Protein AF-A0A9J7EHV6-F1 (afdb_monomer_lite)

Secondary structure (DSSP, 8-state):
----------------EEEEEEEEEETTEEEEEEEEE-EEEEEPPHHHHHHTT--HHHHHHHHHHHHSS--S----SSPBTTB-HHHHHTPPPPEEEEE---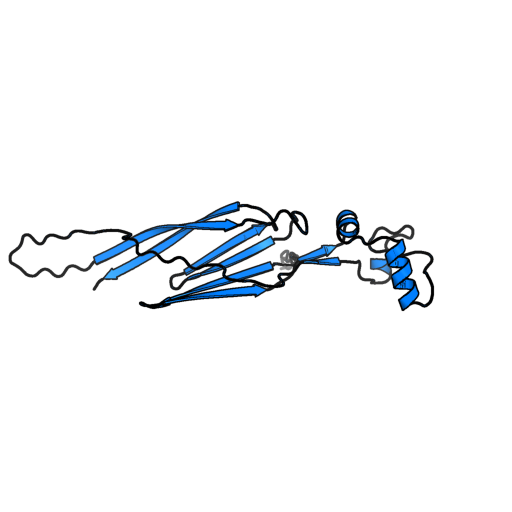---------------------SSS-----EEEEEEEEEEEEE---SSSSPP-S-EEEEEEEETTEEEEEEEETT--EEEEEEEEEEEEE-

Foldseek 3Di:
DDDDPDDPPPPPQQKEKEKEWEWDDDPVDIDIDIDIDMKHKAFDDVVNCVVVVPDLVVVQVVCCVVVVHRDPDDDQDDDDPVGHPCVVVVNDHDMDIGYDPDDDDDDDDDDDDDQDDDDDDDPDPDDDDDWDKDKDKDKDKDWDADDPDDDDFDQHKYWYWYHYPQDIDIDIDGPRDTDMDIDIDMDMDTDD

Sequence (192 aa):
MLVLILLILPIIVDGRIEVDITVKSNDTDVTVNASYTGSDHKLVTDDDLKLFNVTMAKLNRGMRVELGKVPDNIFIRNPTPYGDLFTKFKWEQMKRKLTIVRTKIIDIINQDIVLDTHEHINNTTNIVTAKRSMYKVMDNSISSTWSKTGLPGDNAHTTFILNFEDGKAEVVNQWRNESTKNFKVSLEISCY

pLDDT: mean 83.97, std 13.07, range [36.12, 94.5]

Organism: Spodoptera litura (NCBI:txid69820)

Structure (mmCIF, N/CA/C/O backbone):
data_AF-A0A9J7EHV6-F1
#
_entry.id   AF-A0A9J7EHV6-F1
#
loop_
_atom_site.group_PDB
_atom_site.id
_atom_site.type_symbol
_atom_site.label_atom_id
_atom_site.label_alt_id
_atom_site.label_comp_id
_atom_site.label_asym_id
_atom_site.label_entity_id
_atom_site.label_seq_id
_atom_site.pdbx_PDB_ins_code
_atom_site.Cartn_x
_atom_site.Cartn_y
_atom_site.Cartn_z
_atom_site.occupancy
_atom_site.B_iso_or_equiv
_atom_site.auth_seq_id
_atom_site.auth_comp_id
_atom_site.auth_asym_id
_atom_site.auth_atom_id
_atom_site.pdbx_PDB_model_num
ATOM 1 N N . MET A 1 1 ? 21.518 41.540 10.209 1.00 46.59 1 MET A N 1
ATOM 2 C CA . MET A 1 1 ? 20.264 41.163 9.528 1.00 46.59 1 MET A CA 1
ATOM 3 C C . MET A 1 1 ? 20.632 40.532 8.192 1.00 46.59 1 MET A C 1
ATOM 5 O O . MET A 1 1 ? 20.879 41.257 7.242 1.00 46.59 1 MET A O 1
ATOM 9 N N . LEU A 1 2 ? 20.778 39.207 8.137 1.00 36.12 2 LEU A N 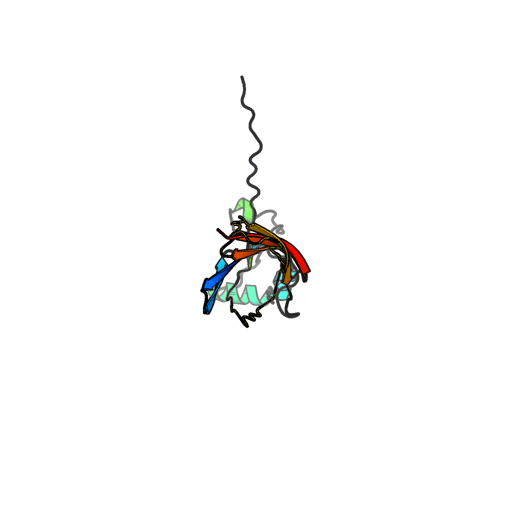1
ATOM 10 C CA . LEU A 1 2 ? 20.870 38.468 6.878 1.00 36.12 2 LEU A CA 1
ATOM 11 C C . LEU A 1 2 ? 20.269 37.082 7.106 1.00 36.12 2 LEU A C 1
ATOM 13 O O . LEU A 1 2 ? 20.465 36.474 8.154 1.00 36.12 2 LEU A O 1
ATOM 17 N N . VAL A 1 3 ? 19.438 36.691 6.156 1.00 43.44 3 VAL A N 1
ATOM 18 C CA . VAL A 1 3 ? 18.339 35.743 6.285 1.00 43.44 3 VAL A CA 1
ATOM 19 C C . VAL A 1 3 ? 18.835 34.319 6.528 1.00 43.44 3 VAL A C 1
ATOM 21 O O . VAL A 1 3 ? 19.651 33.786 5.781 1.00 43.44 3 VAL A O 1
ATOM 24 N N . LEU A 1 4 ? 18.271 33.712 7.570 1.00 42.38 4 LEU A N 1
ATOM 25 C CA . LEU A 1 4 ? 18.236 32.280 7.826 1.00 42.38 4 LEU A CA 1
ATOM 26 C C . LEU A 1 4 ? 17.499 31.609 6.651 1.00 42.38 4 LEU A C 1
ATOM 28 O O . LEU A 1 4 ? 16.271 31.534 6.648 1.00 42.38 4 LEU A O 1
ATOM 32 N N . ILE A 1 5 ? 18.229 31.176 5.619 1.00 51.91 5 ILE A N 1
ATOM 33 C CA . ILE A 1 5 ? 17.685 30.302 4.570 1.00 51.91 5 ILE A CA 1
ATOM 34 C C . ILE A 1 5 ? 17.528 28.924 5.209 1.00 51.91 5 ILE A C 1
ATOM 36 O O . ILE A 1 5 ? 18.441 28.100 5.239 1.00 51.91 5 ILE A O 1
ATOM 40 N N . LEU A 1 6 ? 16.363 28.747 5.825 1.00 43.00 6 LEU A N 1
ATOM 41 C CA . LEU A 1 6 ? 15.875 27.500 6.374 1.00 43.00 6 LEU A CA 1
ATOM 42 C C . LEU A 1 6 ? 15.849 26.458 5.249 1.00 43.00 6 LEU A C 1
ATOM 44 O O . LEU A 1 6 ? 15.245 26.683 4.199 1.00 43.00 6 LEU A O 1
ATOM 48 N N . LEU A 1 7 ? 16.516 25.329 5.494 1.00 44.34 7 LEU A N 1
ATOM 49 C CA . LEU A 1 7 ? 16.389 24.095 4.733 1.00 44.34 7 LEU A CA 1
ATOM 50 C C . LEU A 1 7 ? 14.906 23.769 4.508 1.00 44.34 7 LEU A C 1
ATOM 52 O O . LEU A 1 7 ? 14.239 23.232 5.386 1.00 44.34 7 LEU A O 1
ATOM 56 N N . ILE A 1 8 ? 14.415 24.034 3.305 1.00 44.12 8 ILE A N 1
ATOM 57 C CA . ILE A 1 8 ? 13.268 23.332 2.742 1.00 44.12 8 ILE A CA 1
ATOM 58 C C . ILE A 1 8 ? 13.804 22.669 1.481 1.00 44.12 8 ILE A C 1
ATOM 60 O O . ILE A 1 8 ? 13.575 23.121 0.364 1.00 44.12 8 ILE A O 1
ATOM 64 N N . LEU A 1 9 ? 14.600 21.613 1.665 1.00 41.34 9 LEU A N 1
ATOM 65 C CA . LEU A 1 9 ? 14.644 20.580 0.642 1.00 41.34 9 LEU A CA 1
ATOM 66 C C . LEU A 1 9 ? 13.240 19.971 0.671 1.00 41.34 9 LEU A C 1
ATOM 68 O O . LEU A 1 9 ? 12.895 19.372 1.694 1.00 41.34 9 LEU A O 1
ATOM 72 N N . PRO A 1 10 ? 12.397 20.139 -0.365 1.00 46.19 10 PRO A N 1
ATOM 73 C CA . PRO A 1 10 ? 11.242 19.275 -0.476 1.00 46.19 10 PRO A CA 1
ATOM 74 C C . PRO A 1 10 ? 11.816 17.864 -0.505 1.00 46.19 10 PRO A C 1
ATOM 76 O O . PRO A 1 10 ? 12.561 17.503 -1.417 1.00 46.19 10 PRO A O 1
ATOM 79 N N . ILE A 1 11 ? 11.540 17.081 0.535 1.00 42.97 11 ILE A N 1
ATOM 80 C CA . ILE A 1 11 ? 11.646 15.638 0.425 1.00 42.97 11 ILE A CA 1
ATOM 81 C C . ILE A 1 11 ? 10.635 15.319 -0.669 1.00 42.97 11 ILE A C 1
ATOM 83 O O . ILE A 1 11 ? 9.427 15.351 -0.439 1.00 42.97 11 ILE A O 1
ATOM 87 N N . ILE A 1 12 ? 11.132 15.153 -1.893 1.00 43.19 12 ILE A N 1
ATOM 88 C CA . ILE A 1 12 ? 10.362 14.655 -3.021 1.00 43.19 12 ILE A CA 1
ATOM 89 C C . ILE A 1 12 ? 10.064 13.209 -2.634 1.00 43.19 12 ILE A C 1
ATOM 91 O O . ILE A 1 12 ? 10.843 12.300 -2.907 1.00 43.19 12 ILE A O 1
ATOM 95 N N . VAL A 1 13 ? 8.992 13.019 -1.867 1.00 44.84 13 VAL A N 1
ATOM 96 C CA . VAL A 1 13 ? 8.419 11.705 -1.617 1.00 44.84 13 VAL A CA 1
ATOM 97 C C . VAL A 1 13 ? 7.820 11.302 -2.955 1.00 44.84 13 VAL A C 1
ATOM 99 O O . VAL A 1 13 ? 6.746 11.771 -3.330 1.00 44.84 13 VAL A O 1
ATOM 102 N N . ASP A 1 14 ? 8.581 10.522 -3.720 1.00 52.12 14 ASP A N 1
ATOM 103 C CA . ASP A 1 14 ? 8.179 10.007 -5.026 1.00 52.12 14 ASP A CA 1
ATOM 104 C C . ASP A 1 14 ? 7.126 8.909 -4.790 1.00 52.12 14 ASP A C 1
ATOM 106 O O . ASP A 1 14 ? 7.406 7.717 -4.777 1.00 52.12 14 ASP A O 1
ATOM 110 N N . GLY A 1 15 ? 5.898 9.350 -4.508 1.00 58.72 15 GLY A N 1
ATOM 111 C CA . GLY A 1 15 ? 4.705 8.518 -4.452 1.00 58.72 15 GLY A CA 1
ATOM 112 C C . GLY A 1 15 ? 4.316 7.961 -3.081 1.00 58.72 15 GLY A C 1
ATOM 113 O O . GLY A 1 15 ? 5.055 7.224 -2.434 1.00 58.72 15 GLY A O 1
ATOM 114 N N . ARG A 1 16 ? 3.086 8.269 -2.658 1.00 77.19 16 ARG A N 1
ATOM 115 C CA . ARG A 1 16 ? 2.423 7.672 -1.492 1.00 77.19 16 ARG A CA 1
ATOM 116 C C . ARG A 1 16 ? 1.160 6.981 -1.984 1.00 77.19 16 ARG A C 1
ATOM 118 O O . ARG A 1 16 ? 0.338 7.619 -2.636 1.00 77.19 16 ARG A O 1
ATOM 125 N N . ILE A 1 17 ? 1.034 5.683 -1.727 1.00 89.19 17 ILE A N 1
ATOM 126 C CA . ILE A 1 17 ? -0.200 4.941 -1.998 1.00 89.19 17 ILE A CA 1
ATOM 127 C C . ILE A 1 17 ? -1.061 5.032 -0.741 1.00 89.19 17 ILE A C 1
ATOM 129 O O . ILE A 1 17 ? -0.581 4.737 0.354 1.00 89.19 17 ILE A O 1
ATOM 133 N N . GLU A 1 18 ? -2.318 5.433 -0.881 1.00 91.62 18 GLU A N 1
ATOM 134 C CA . GLU A 1 18 ? -3.248 5.574 0.238 1.00 91.62 18 GLU A CA 1
ATOM 135 C C . GLU A 1 18 ? -4.487 4.715 0.009 1.00 91.62 18 GLU A C 1
ATOM 137 O O . GLU A 1 18 ? -5.017 4.642 -1.100 1.00 91.62 18 GLU A O 1
ATOM 142 N N . VAL A 1 19 ? -4.935 4.050 1.069 1.00 90.31 19 VAL A N 1
ATOM 143 C CA . VAL A 1 19 ? -6.179 3.287 1.121 1.00 90.31 19 VAL A CA 1
ATOM 144 C C . VAL A 1 19 ? -6.999 3.854 2.267 1.00 90.31 19 VAL A C 1
ATOM 146 O O . VAL A 1 19 ? -6.604 3.731 3.425 1.00 90.31 19 VAL A O 1
ATOM 149 N N . ASP A 1 20 ? -8.123 4.478 1.939 1.00 91.62 20 ASP A N 1
ATOM 150 C CA . ASP A 1 20 ? -9.067 5.030 2.904 1.00 91.62 20 ASP A CA 1
ATOM 151 C C . ASP A 1 20 ? -10.235 4.064 3.075 1.00 91.62 20 ASP A C 1
ATOM 153 O O . ASP A 1 20 ? -10.911 3.701 2.110 1.00 91.62 20 ASP A O 1
ATOM 157 N N . ILE A 1 21 ? -10.443 3.627 4.309 1.00 90.06 21 ILE A N 1
ATOM 158 C CA . ILE A 1 21 ? -11.539 2.770 4.723 1.00 90.06 21 ILE A CA 1
ATOM 159 C C . ILE A 1 21 ? -12.372 3.578 5.707 1.00 90.06 21 ILE A C 1
ATOM 161 O O . ILE A 1 21 ? -11.927 3.901 6.806 1.00 90.06 21 ILE A O 1
ATOM 165 N N . THR A 1 22 ? -13.596 3.888 5.310 1.00 89.50 22 THR A N 1
ATOM 166 C CA . THR A 1 22 ? -14.550 4.627 6.126 1.00 89.50 22 THR A CA 1
ATOM 167 C C . THR A 1 22 ? -15.658 3.687 6.574 1.00 89.50 22 THR A C 1
ATOM 169 O O . THR A 1 22 ? -16.367 3.121 5.740 1.00 89.50 22 THR A O 1
ATOM 172 N N . VAL A 1 23 ? -15.815 3.542 7.887 1.00 85.12 23 VAL A N 1
ATOM 173 C CA . VAL A 1 23 ? -16.874 2.758 8.525 1.00 85.12 23 VAL A CA 1
ATOM 174 C C . VAL A 1 23 ? -17.901 3.723 9.102 1.00 85.12 23 VAL A C 1
ATOM 176 O O . VAL A 1 23 ? -17.553 4.628 9.858 1.00 85.12 23 VAL A O 1
ATOM 179 N N . LYS A 1 24 ? -19.168 3.542 8.736 1.00 83.62 24 LYS A N 1
ATOM 180 C CA . LYS A 1 24 ? -20.305 4.271 9.297 1.00 83.62 24 LYS A CA 1
ATOM 181 C C . LYS A 1 24 ? -21.289 3.267 9.866 1.00 83.62 24 LYS A C 1
ATOM 183 O O . LYS A 1 24 ? -21.696 2.356 9.149 1.00 83.62 24 LYS A O 1
ATOM 188 N N . SER A 1 25 ? -21.662 3.448 11.124 1.00 77.38 25 SER A N 1
ATOM 189 C CA . SER A 1 25 ? -22.669 2.626 11.785 1.00 77.38 25 SER A CA 1
ATOM 190 C C . SER A 1 25 ? -23.940 3.441 12.005 1.00 77.38 25 SER A C 1
ATOM 192 O O . SER A 1 25 ? -23.897 4.643 12.228 1.00 77.38 25 SER A O 1
ATOM 194 N N . ASN A 1 26 ? -25.073 2.769 11.914 1.00 73.75 26 ASN A N 1
ATOM 195 C CA . ASN A 1 26 ? -26.392 3.172 12.389 1.00 73.75 26 ASN A CA 1
ATOM 196 C C . ASN A 1 26 ? -26.820 2.095 13.405 1.00 73.75 26 ASN A C 1
ATOM 198 O O . ASN A 1 26 ? -26.307 0.978 13.347 1.00 73.75 26 ASN A O 1
ATOM 202 N N . ASP A 1 27 ? -27.767 2.396 14.294 1.00 67.88 27 ASP A N 1
ATOM 203 C CA . ASP A 1 27 ? -28.444 1.444 15.195 1.00 67.88 27 ASP A CA 1
ATOM 204 C C . ASP A 1 27 ? -28.837 0.088 14.558 1.00 67.88 27 ASP A C 1
ATOM 206 O O . ASP A 1 27 ? -29.026 -0.896 15.268 1.00 67.88 27 ASP A O 1
ATOM 210 N N . THR A 1 28 ? -28.987 0.013 13.231 1.00 67.94 28 THR A N 1
ATOM 211 C CA . THR A 1 28 ? -29.447 -1.183 12.503 1.00 67.94 28 THR A CA 1
ATOM 212 C C . THR A 1 28 ? -28.544 -1.649 11.359 1.00 67.94 28 THR A C 1
ATOM 214 O O . THR A 1 28 ? -28.757 -2.752 10.857 1.00 67.94 28 THR A O 1
ATOM 217 N N . ASP A 1 29 ? -27.559 -0.855 10.924 1.00 75.06 29 ASP A N 1
ATOM 218 C CA . ASP A 1 29 ? -26.762 -1.177 9.731 1.00 75.06 29 ASP A CA 1
ATOM 219 C C . ASP A 1 29 ? -25.336 -0.613 9.799 1.00 75.06 29 ASP A C 1
ATOM 221 O O . ASP A 1 29 ? -25.104 0.469 10.338 1.00 75.06 29 ASP A O 1
ATOM 225 N N . VAL A 1 30 ? -24.379 -1.326 9.203 1.00 82.44 30 VAL A N 1
ATOM 226 C CA . VAL A 1 30 ? -22.973 -0.914 9.108 1.00 82.44 30 VAL A CA 1
ATOM 227 C C . VAL A 1 30 ? -22.589 -0.785 7.644 1.00 82.44 30 VAL A C 1
ATOM 229 O O . VAL A 1 30 ? -22.463 -1.762 6.910 1.00 82.44 30 VAL A O 1
ATOM 232 N N . THR A 1 31 ? -22.338 0.449 7.220 1.00 84.12 31 THR A N 1
ATOM 233 C CA . THR A 1 31 ? -21.840 0.761 5.883 1.00 84.12 31 THR A CA 1
ATOM 234 C C . THR A 1 31 ? -20.328 0.944 5.919 1.00 84.12 31 THR A C 1
ATOM 236 O O . THR A 1 31 ? -19.814 1.841 6.586 1.00 84.12 31 THR A O 1
ATOM 239 N N . VAL A 1 32 ? -19.605 0.144 5.137 1.00 86.94 32 VAL A N 1
ATOM 240 C CA . VAL A 1 32 ? -18.156 0.294 4.952 1.00 86.94 32 VAL A CA 1
ATOM 241 C C . VAL A 1 32 ? -17.873 0.712 3.517 1.00 86.94 32 VAL A C 1
ATOM 243 O O . VAL A 1 32 ? -18.335 0.077 2.572 1.00 86.94 32 VAL A O 1
ATOM 246 N N . ASN A 1 33 ? -17.078 1.765 3.351 1.00 89.94 33 ASN A N 1
ATOM 247 C CA . ASN A 1 33 ? -16.603 2.243 2.059 1.00 89.94 33 ASN A CA 1
ATOM 248 C C . ASN A 1 33 ? -15.078 2.173 2.012 1.00 89.94 33 ASN A C 1
ATOM 250 O O . ASN A 1 33 ? -14.415 2.581 2.959 1.00 89.94 33 ASN A O 1
ATOM 254 N N . ALA A 1 34 ? -14.519 1.690 0.901 1.00 91.88 34 ALA A N 1
ATOM 255 C CA . ALA A 1 34 ? -13.076 1.621 0.693 1.00 91.88 34 ALA A CA 1
ATOM 256 C C . ALA A 1 34 ? -12.691 2.342 -0.601 1.00 91.88 34 ALA A C 1
ATOM 258 O O . ALA A 1 34 ? -13.101 1.935 -1.690 1.00 91.88 34 ALA A O 1
ATOM 259 N N . SER A 1 35 ? -11.867 3.376 -0.491 1.00 92.69 35 SER A N 1
ATOM 260 C CA . SER A 1 35 ? -11.302 4.115 -1.617 1.00 92.69 35 SER A CA 1
ATOM 261 C C . SER A 1 35 ? -9.777 4.071 -1.575 1.00 92.69 35 SER A C 1
ATOM 263 O O . SER A 1 35 ? -9.174 3.685 -0.576 1.00 92.69 35 SER A O 1
ATOM 265 N N . TYR A 1 36 ? -9.135 4.395 -2.690 1.00 93.44 36 TYR A N 1
ATOM 266 C CA . TYR A 1 36 ? -7.682 4.409 -2.776 1.00 93.44 36 TYR A CA 1
ATOM 267 C C . TYR A 1 36 ? -7.214 5.510 -3.711 1.00 93.44 36 TYR A C 1
ATOM 269 O O . TYR A 1 36 ? -7.907 5.869 -4.666 1.00 93.44 36 TYR A O 1
ATOM 277 N N . THR A 1 37 ? -6.014 6.019 -3.461 1.00 92.75 37 THR A N 1
ATOM 278 C CA . THR A 1 37 ? -5.377 7.034 -4.296 1.00 92.75 37 THR A CA 1
ATOM 279 C C . THR A 1 37 ? -3.860 6.843 -4.324 1.00 92.75 37 THR A C 1
ATOM 281 O O . THR A 1 37 ? -3.277 6.072 -3.557 1.00 92.75 37 THR A O 1
ATOM 284 N N . GLY A 1 38 ? -3.213 7.544 -5.254 1.00 91.19 38 GLY A N 1
ATOM 285 C CA . GLY A 1 38 ? -1.761 7.628 -5.324 1.00 91.19 38 GLY A CA 1
ATOM 286 C C . GLY A 1 38 ? -1.078 6.567 -6.186 1.00 91.19 38 GLY A C 1
ATOM 287 O O . GLY A 1 38 ? -1.678 5.641 -6.749 1.00 91.19 38 GLY A O 1
ATOM 288 N N . SER A 1 39 ? 0.226 6.758 -6.339 1.00 91.38 39 SER A N 1
ATOM 289 C CA . SER A 1 39 ? 1.107 5.860 -7.074 1.00 91.38 39 SER A CA 1
ATOM 290 C C . SER A 1 39 ? 2.551 6.061 -6.652 1.00 91.38 39 SER A C 1
ATOM 292 O O . SER A 1 39 ? 2.952 7.192 -6.405 1.00 91.38 39 SER A O 1
ATOM 294 N N . ASP A 1 40 ? 3.316 4.977 -6.630 1.00 90.62 40 ASP A N 1
ATOM 295 C CA . ASP A 1 40 ? 4.765 4.959 -6.426 1.00 90.62 40 ASP A CA 1
ATOM 296 C C . ASP A 1 40 ? 5.476 4.984 -7.783 1.00 90.62 40 ASP A C 1
ATOM 298 O O . ASP A 1 40 ? 5.135 4.214 -8.689 1.00 90.62 40 ASP A O 1
ATOM 302 N N . HIS A 1 41 ? 6.432 5.900 -7.937 1.00 89.44 41 HIS A N 1
ATOM 303 C CA . HIS A 1 41 ? 7.232 6.044 -9.146 1.00 89.44 41 HIS A CA 1
ATOM 304 C C . HIS A 1 41 ? 8.698 5.802 -8.816 1.00 89.44 41 HIS A C 1
ATOM 306 O O . HIS A 1 41 ? 9.274 6.464 -7.962 1.00 89.44 41 HIS A O 1
ATOM 312 N N . LYS A 1 42 ? 9.328 4.869 -9.531 1.00 88.94 42 LYS A N 1
ATOM 313 C CA . LYS A 1 42 ? 10.715 4.478 -9.265 1.00 88.94 42 LYS A CA 1
ATOM 314 C C . LYS A 1 42 ? 11.483 4.302 -10.559 1.00 88.94 42 LYS A C 1
ATOM 316 O O . LYS A 1 42 ? 10.942 3.773 -11.527 1.00 88.94 42 LYS A O 1
ATOM 321 N N . LEU A 1 43 ? 12.747 4.719 -10.589 1.00 92.19 43 LEU A N 1
ATOM 322 C CA . LEU A 1 43 ? 13.637 4.399 -11.705 1.00 92.19 43 LEU A CA 1
ATOM 323 C C . LEU A 1 43 ? 13.743 2.875 -11.852 1.00 92.19 43 LEU A C 1
ATOM 325 O O . LEU A 1 43 ? 13.947 2.175 -10.859 1.00 92.19 43 LEU A O 1
ATOM 329 N N . VAL A 1 44 ? 13.603 2.368 -13.077 1.00 91.81 44 VAL A N 1
ATOM 330 C CA . VAL A 1 44 ? 13.677 0.921 -13.307 1.00 91.81 44 VAL A CA 1
ATOM 331 C C . VAL A 1 44 ? 15.065 0.380 -12.972 1.00 91.81 44 VAL A C 1
ATOM 333 O O . VAL A 1 44 ? 16.090 0.975 -13.307 1.00 91.81 44 VAL A O 1
ATOM 336 N N . THR A 1 45 ? 15.093 -0.775 -12.324 1.00 90.38 45 THR A N 1
ATOM 337 C CA . THR A 1 45 ? 16.298 -1.573 -12.085 1.00 90.38 45 THR A CA 1
ATOM 338 C C . THR A 1 45 ? 16.356 -2.749 -13.055 1.00 90.38 45 THR A C 1
ATOM 340 O O . THR A 1 45 ? 15.376 -3.063 -13.732 1.00 90.38 45 THR A O 1
ATOM 343 N N . ASP A 1 46 ? 17.491 -3.443 -13.121 1.00 89.75 46 ASP A N 1
ATOM 344 C CA . ASP A 1 46 ? 17.613 -4.619 -13.993 1.00 89.75 46 ASP A CA 1
ATOM 345 C C . ASP A 1 46 ? 16.683 -5.759 -13.551 1.00 89.75 46 ASP A C 1
ATOM 347 O O . ASP A 1 46 ? 16.215 -6.536 -14.383 1.00 89.75 46 ASP A O 1
ATOM 351 N N . ASP A 1 47 ? 16.360 -5.834 -12.259 1.00 88.94 47 ASP A N 1
ATOM 352 C CA . ASP A 1 47 ? 15.400 -6.804 -11.740 1.00 88.94 47 ASP A CA 1
ATOM 353 C C . ASP A 1 47 ? 13.960 -6.440 -12.117 1.00 88.94 47 ASP A C 1
ATOM 355 O O . ASP A 1 47 ? 13.190 -7.335 -12.467 1.00 88.94 47 ASP A O 1
ATOM 359 N N . ASP A 1 48 ? 13.613 -5.146 -12.180 1.00 89.94 48 ASP A N 1
ATOM 360 C CA . ASP A 1 48 ? 12.332 -4.713 -12.756 1.00 89.94 48 ASP A CA 1
ATOM 361 C C . ASP A 1 48 ? 12.249 -5.106 -14.242 1.00 89.94 48 ASP A C 1
ATOM 363 O O . ASP A 1 48 ? 11.244 -5.662 -14.684 1.00 89.94 48 ASP A O 1
ATOM 367 N N . LEU A 1 49 ? 13.313 -4.884 -15.023 1.00 91.88 49 LEU A N 1
ATOM 368 C CA . LEU A 1 49 ? 13.335 -5.254 -16.445 1.00 91.88 49 LEU A CA 1
ATOM 369 C C . LEU A 1 49 ? 13.150 -6.762 -16.646 1.00 91.88 49 LEU A C 1
ATOM 371 O O . LEU A 1 49 ? 12.377 -7.175 -17.512 1.00 91.88 49 LEU A O 1
ATOM 375 N N . LYS A 1 50 ? 13.801 -7.594 -15.824 1.00 90.88 50 LYS A N 1
ATOM 376 C CA . LYS A 1 50 ? 13.589 -9.050 -15.835 1.00 90.88 50 LYS A CA 1
ATOM 377 C C . LYS A 1 50 ? 12.152 -9.409 -15.469 1.00 90.88 50 LYS A C 1
ATOM 379 O O . LYS A 1 50 ? 11.543 -10.218 -16.167 1.00 90.88 50 LYS A O 1
ATOM 384 N N . LEU A 1 51 ? 11.602 -8.791 -14.423 1.00 89.25 51 LEU A N 1
ATOM 385 C CA . LEU A 1 51 ? 10.245 -9.056 -13.948 1.00 89.25 51 LEU A CA 1
ATOM 386 C C . LEU A 1 51 ? 9.190 -8.756 -15.018 1.00 89.25 51 LEU A C 1
ATOM 388 O O . LEU A 1 51 ? 8.295 -9.565 -15.251 1.00 89.25 51 LEU A O 1
ATOM 392 N N . PHE A 1 52 ? 9.317 -7.622 -15.706 1.00 90.31 52 PHE A N 1
ATOM 393 C CA . PHE A 1 52 ? 8.425 -7.247 -16.806 1.00 90.31 52 PHE A CA 1
ATOM 394 C C . PHE A 1 52 ? 8.812 -7.900 -18.140 1.00 90.31 52 PHE A C 1
ATOM 396 O O . PHE A 1 52 ? 8.180 -7.645 -19.168 1.00 90.31 52 PHE A O 1
ATOM 403 N N . ASN A 1 53 ? 9.835 -8.762 -18.138 1.00 92.88 53 ASN A N 1
ATOM 404 C CA . ASN A 1 53 ? 10.370 -9.428 -19.318 1.00 92.88 53 ASN A CA 1
ATOM 405 C C . ASN A 1 53 ? 10.662 -8.419 -20.449 1.00 92.88 53 ASN A C 1
ATOM 407 O O . ASN A 1 53 ? 10.298 -8.636 -21.610 1.00 92.88 53 ASN A O 1
ATOM 411 N N . VAL A 1 54 ? 11.270 -7.288 -20.088 1.00 92.62 54 VAL A N 1
ATOM 412 C CA . VAL A 1 54 ? 11.744 -6.239 -20.991 1.00 92.62 54 VAL A CA 1
ATOM 413 C C . VAL A 1 54 ? 13.163 -6.601 -21.405 1.00 92.62 54 VAL A C 1
ATOM 415 O O . VAL A 1 54 ? 14.123 -6.412 -20.664 1.00 92.62 54 VAL A O 1
ATOM 418 N N . THR A 1 55 ? 13.292 -7.162 -22.604 1.00 93.50 55 THR A N 1
ATOM 419 C CA . THR A 1 55 ? 14.578 -7.568 -23.178 1.00 93.50 55 THR A CA 1
ATOM 420 C C . THR A 1 55 ? 14.948 -6.673 -24.351 1.00 93.50 55 THR A C 1
ATOM 422 O O . THR A 1 55 ? 14.073 -6.120 -25.022 1.00 93.50 55 THR A O 1
ATOM 425 N N . MET A 1 56 ? 16.243 -6.585 -24.666 1.00 91.00 56 MET A N 1
ATOM 426 C CA . MET A 1 56 ? 16.721 -5.812 -25.819 1.00 91.00 56 MET A CA 1
ATOM 427 C C . MET A 1 56 ? 16.058 -6.257 -27.131 1.00 91.00 56 MET A C 1
ATOM 429 O O . MET A 1 56 ? 15.704 -5.429 -27.961 1.00 91.00 56 MET A O 1
ATOM 433 N N . ALA A 1 57 ? 15.790 -7.558 -27.293 1.00 92.38 57 ALA A N 1
ATOM 434 C CA . ALA A 1 57 ? 15.072 -8.080 -28.454 1.00 92.38 57 ALA A CA 1
ATOM 435 C C . ALA A 1 57 ? 13.645 -7.513 -28.571 1.00 92.38 57 ALA A C 1
ATOM 437 O O . ALA A 1 57 ? 13.214 -7.137 -29.663 1.00 92.38 57 ALA A O 1
ATOM 438 N N . LYS A 1 58 ? 12.911 -7.415 -27.452 1.00 94.06 58 LYS A N 1
ATOM 439 C CA . LYS A 1 58 ? 11.566 -6.821 -27.440 1.00 94.06 58 LYS A CA 1
ATOM 440 C C . LYS A 1 58 ? 11.601 -5.312 -27.646 1.00 94.06 58 LYS A C 1
ATOM 442 O O . LYS A 1 58 ? 10.761 -4.801 -28.379 1.00 94.06 58 LYS A O 1
ATOM 447 N N . LEU A 1 59 ? 12.579 -4.625 -27.059 1.00 92.75 59 LEU A N 1
ATOM 448 C CA . LEU A 1 59 ? 12.778 -3.191 -27.267 1.00 92.75 59 LEU A CA 1
ATOM 449 C C . LEU A 1 59 ? 13.095 -2.889 -28.732 1.00 92.75 59 LEU A C 1
ATOM 451 O O . LEU A 1 59 ? 12.404 -2.084 -29.340 1.00 92.75 59 LEU A O 1
ATOM 455 N N . ASN A 1 60 ? 14.044 -3.604 -29.340 1.00 93.88 60 ASN A N 1
ATOM 456 C CA . ASN A 1 60 ? 14.373 -3.471 -30.761 1.00 93.88 60 ASN A CA 1
ATOM 457 C C . ASN A 1 60 ? 13.160 -3.721 -31.657 1.00 93.88 60 ASN A C 1
ATOM 459 O O . ASN A 1 60 ? 12.942 -2.993 -32.623 1.00 93.88 60 ASN A O 1
ATOM 463 N N . ARG A 1 61 ? 12.348 -4.734 -31.330 1.00 94.06 61 ARG A N 1
ATOM 464 C CA . ARG A 1 61 ? 11.102 -5.008 -32.050 1.00 94.06 61 ARG A CA 1
ATOM 465 C C . ARG A 1 61 ? 10.112 -3.850 -31.923 1.00 94.06 61 ARG A C 1
ATOM 467 O O . ARG A 1 61 ? 9.548 -3.460 -32.938 1.00 94.06 61 ARG A O 1
ATOM 474 N N . GLY A 1 62 ? 9.917 -3.312 -30.720 1.00 92.44 62 GLY A N 1
ATOM 475 C CA . GLY A 1 62 ? 9.044 -2.160 -30.485 1.00 92.44 62 GLY A CA 1
ATOM 476 C C . GLY A 1 62 ? 9.531 -0.915 -31.225 1.00 92.44 62 GLY A C 1
ATOM 477 O O . GLY A 1 62 ? 8.800 -0.348 -32.029 1.00 92.44 62 GLY A O 1
ATOM 478 N N . MET A 1 63 ? 10.805 -0.559 -31.059 1.00 92.94 63 MET A N 1
ATOM 479 C CA . MET A 1 63 ? 11.398 0.607 -31.717 1.00 92.94 63 MET A CA 1
ATOM 480 C C . MET A 1 63 ? 11.407 0.484 -33.240 1.00 92.94 63 MET A C 1
ATOM 482 O O . MET A 1 63 ? 11.255 1.489 -33.920 1.00 92.94 63 MET A O 1
ATOM 486 N N . ARG A 1 64 ? 11.530 -0.726 -33.800 1.00 93.94 64 ARG A N 1
ATOM 487 C CA . ARG A 1 64 ? 11.391 -0.937 -35.248 1.00 93.94 64 ARG A CA 1
ATOM 488 C C . ARG A 1 64 ? 10.000 -0.584 -35.759 1.00 93.94 64 ARG A C 1
ATOM 490 O O . ARG A 1 64 ? 9.902 -0.074 -36.870 1.00 93.94 64 ARG A O 1
ATOM 497 N N . VAL A 1 65 ? 8.953 -0.896 -34.996 1.00 94.38 65 VAL A N 1
ATOM 498 C CA . VAL A 1 65 ? 7.573 -0.556 -35.368 1.00 94.38 65 VAL A CA 1
ATOM 499 C C . VAL A 1 65 ? 7.387 0.960 -35.343 1.00 94.38 65 VAL A C 1
ATOM 501 O O . VAL A 1 65 ? 6.883 1.512 -36.312 1.00 94.38 65 VAL A O 1
ATOM 504 N N . GLU A 1 66 ? 7.878 1.628 -34.298 1.00 91.88 66 GLU A N 1
ATOM 505 C CA . GLU A 1 66 ? 7.722 3.080 -34.123 1.00 91.88 66 GLU A CA 1
ATOM 506 C C . GLU A 1 66 ? 8.615 3.918 -35.058 1.00 91.88 66 GLU A C 1
ATOM 508 O O . GLU A 1 66 ? 8.183 4.925 -35.608 1.00 91.88 66 GLU A O 1
ATOM 513 N N . LEU A 1 67 ? 9.873 3.513 -35.263 1.00 93.44 67 LEU A N 1
ATOM 514 C CA . LEU A 1 67 ? 10.870 4.272 -36.036 1.00 93.44 67 LEU A CA 1
ATOM 515 C C . LEU A 1 67 ? 11.049 3.769 -37.477 1.00 93.44 67 LEU A C 1
ATOM 517 O O . LEU A 1 67 ? 11.870 4.307 -38.220 1.00 93.44 67 LEU A O 1
ATOM 521 N N . GLY A 1 68 ? 10.376 2.680 -37.860 1.00 94.31 68 GLY A N 1
ATOM 522 C CA . GLY A 1 68 ? 10.558 1.992 -39.147 1.00 94.31 68 GLY A CA 1
ATOM 523 C C . GLY A 1 68 ? 11.885 1.227 -39.293 1.00 94.31 68 GLY A C 1
ATOM 524 O O . GLY A 1 68 ? 12.082 0.501 -40.269 1.00 94.31 68 GLY A O 1
ATOM 525 N N . LYS A 1 69 ? 12.803 1.348 -38.327 1.00 94.00 69 LYS A N 1
ATOM 526 C CA . LYS A 1 69 ? 14.105 0.666 -38.292 1.00 94.00 69 LYS A CA 1
ATOM 527 C C . LYS A 1 69 ? 14.541 0.377 -36.860 1.00 94.00 69 LYS A C 1
ATOM 529 O O . LYS A 1 69 ? 14.124 1.056 -35.927 1.00 94.00 69 LYS A O 1
ATOM 534 N N . VAL A 1 70 ? 15.393 -0.632 -36.689 1.00 93.50 70 VAL A N 1
ATOM 535 C CA . VAL A 1 70 ? 15.999 -0.928 -35.384 1.00 93.50 70 VAL A CA 1
ATOM 536 C C . VAL A 1 70 ? 17.110 0.101 -35.129 1.00 93.50 70 VAL A C 1
ATOM 538 O O . VAL A 1 70 ? 17.963 0.263 -36.000 1.00 93.50 70 VAL A O 1
ATOM 541 N N . PRO A 1 71 ? 17.102 0.818 -33.994 1.00 90.94 71 PRO A N 1
ATOM 542 C CA . PRO A 1 71 ? 18.190 1.721 -33.629 1.00 90.94 71 PRO A CA 1
ATOM 543 C C . PRO A 1 71 ? 19.451 0.940 -33.232 1.00 90.94 71 PRO A C 1
ATOM 545 O O . PRO A 1 71 ? 19.353 -0.159 -32.691 1.00 90.94 71 PRO A O 1
ATOM 548 N N . ASP A 1 72 ? 20.628 1.534 -33.443 1.00 90.19 72 ASP A N 1
ATOM 549 C CA . ASP A 1 72 ? 21.911 0.891 -33.112 1.00 90.19 72 ASP A CA 1
ATOM 550 C C . ASP A 1 72 ? 22.075 0.664 -31.603 1.00 90.19 72 ASP A C 1
ATOM 552 O O . ASP A 1 72 ? 22.635 -0.342 -31.175 1.00 90.19 72 ASP A O 1
ATOM 556 N N . ASN A 1 73 ? 21.562 1.592 -30.788 1.00 89.25 73 ASN A N 1
ATOM 557 C CA . ASN A 1 73 ? 21.616 1.527 -29.332 1.00 89.25 73 ASN A CA 1
ATOM 558 C C . ASN A 1 73 ? 20.301 2.009 -28.711 1.00 89.25 73 ASN A C 1
ATOM 560 O O . ASN A 1 73 ? 19.703 2.981 -29.175 1.00 89.25 73 ASN A O 1
ATOM 564 N N . ILE A 1 74 ? 19.885 1.356 -27.623 1.00 90.44 74 ILE A N 1
ATOM 565 C CA . ILE A 1 74 ? 18.740 1.755 -26.796 1.00 90.44 74 ILE A CA 1
ATOM 566 C C . ILE A 1 74 ? 19.231 1.869 -25.359 1.00 90.44 74 ILE A C 1
ATOM 568 O O . ILE A 1 74 ? 19.755 0.908 -24.797 1.00 90.44 74 ILE A O 1
ATOM 572 N N . PHE A 1 75 ? 19.034 3.040 -24.762 1.00 91.75 75 PHE A N 1
ATOM 573 C CA . PHE A 1 75 ? 19.355 3.295 -23.364 1.00 91.75 75 PHE A CA 1
ATOM 574 C C . PHE A 1 75 ? 18.069 3.578 -22.598 1.00 91.75 75 PHE A C 1
ATOM 576 O O . PHE A 1 75 ? 17.204 4.308 -23.072 1.00 91.75 75 PHE A O 1
ATOM 583 N N . ILE A 1 76 ? 17.948 2.976 -21.419 1.00 92.06 76 ILE A N 1
ATOM 584 C CA . ILE A 1 76 ? 16.734 3.021 -20.591 1.00 92.06 76 ILE A CA 1
ATOM 585 C C . ILE A 1 76 ? 16.934 3.936 -19.371 1.00 92.06 76 ILE A C 1
ATOM 587 O O . ILE A 1 76 ? 15.992 4.567 -18.891 1.00 92.06 76 ILE A O 1
ATOM 591 N N . ARG A 1 77 ? 18.176 4.008 -18.880 1.00 92.19 77 ARG A N 1
ATOM 592 C CA . ARG A 1 77 ? 18.613 4.786 -17.718 1.00 92.19 77 ARG A CA 1
ATOM 593 C C . ARG A 1 77 ? 20.109 5.088 -17.808 1.00 92.19 77 ARG A C 1
ATOM 595 O O . ARG A 1 77 ? 20.812 4.494 -18.626 1.00 92.19 77 ARG A O 1
ATOM 602 N N . ASN A 1 78 ? 20.585 5.978 -16.945 1.00 90.75 78 ASN A N 1
ATOM 603 C CA . ASN A 1 78 ? 22.012 6.227 -16.748 1.00 90.75 78 ASN A CA 1
ATOM 604 C C . ASN A 1 78 ? 22.689 5.151 -15.873 1.00 90.75 78 ASN A C 1
ATOM 606 O O . ASN A 1 78 ? 22.010 4.510 -15.064 1.00 90.75 78 ASN A O 1
ATOM 610 N N . PRO A 1 79 ? 24.030 5.014 -15.956 1.00 90.44 79 PRO A N 1
ATOM 611 C CA . PRO A 1 79 ? 24.933 5.675 -16.909 1.00 90.44 79 PRO A CA 1
ATOM 612 C C . PRO A 1 79 ? 24.911 5.007 -18.293 1.00 90.44 79 PRO A C 1
ATOM 614 O O . PRO A 1 79 ? 24.739 3.795 -18.400 1.00 90.44 79 PRO A O 1
ATOM 617 N N . THR A 1 80 ? 25.123 5.787 -19.356 1.00 90.12 80 THR A N 1
ATOM 618 C CA . THR A 1 80 ? 25.317 5.244 -20.713 1.00 90.12 80 THR A CA 1
ATOM 619 C C . THR A 1 80 ? 26.810 5.197 -21.073 1.00 90.12 80 THR A C 1
ATOM 621 O O . THR A 1 80 ? 27.595 5.943 -20.478 1.00 90.12 80 THR A O 1
ATOM 624 N N . PRO A 1 81 ? 27.234 4.402 -22.077 1.00 92.06 81 PRO A N 1
ATOM 625 C CA . PRO A 1 81 ? 28.619 4.397 -22.566 1.00 92.06 81 PRO A CA 1
ATOM 626 C C . PRO A 1 81 ? 29.121 5.766 -23.050 1.00 92.06 81 PRO A C 1
ATOM 628 O O . PRO A 1 81 ? 30.324 5.997 -23.109 1.00 92.06 81 PRO A O 1
ATOM 631 N N . TYR A 1 82 ? 28.206 6.681 -23.378 1.00 91.25 82 TYR A N 1
ATOM 632 C CA . TYR A 1 82 ? 28.502 8.036 -23.848 1.00 91.25 82 TYR A CA 1
ATOM 633 C C . TYR A 1 82 ? 28.363 9.096 -22.738 1.00 91.25 82 TYR A C 1
ATOM 635 O O . TYR A 1 82 ? 28.293 10.292 -23.026 1.00 91.25 82 TYR A O 1
ATOM 643 N N . GLY A 1 83 ? 28.296 8.669 -21.473 1.00 91.75 83 GLY A N 1
ATOM 644 C CA . GLY A 1 83 ? 28.076 9.530 -20.313 1.00 91.75 83 GLY A CA 1
ATOM 645 C C . GLY A 1 83 ? 26.594 9.735 -19.986 1.00 91.75 83 GLY A C 1
ATOM 646 O O . GLY A 1 83 ? 25.747 8.886 -20.278 1.00 91.75 83 GLY A O 1
ATOM 647 N N . ASP A 1 84 ? 26.273 10.859 -19.345 1.00 92.50 84 ASP A N 1
ATOM 648 C CA . ASP A 1 84 ? 24.906 11.200 -18.945 1.00 92.50 84 ASP A CA 1
ATOM 649 C C . ASP A 1 84 ? 24.131 11.850 -20.105 1.00 92.50 84 ASP A C 1
ATOM 651 O O . ASP A 1 84 ? 24.047 13.075 -20.237 1.00 92.50 84 ASP A O 1
ATOM 655 N N . LEU A 1 85 ? 23.577 11.003 -20.976 1.00 92.00 85 LEU A N 1
ATOM 656 C CA . LEU A 1 85 ? 22.756 11.451 -22.101 1.00 92.00 85 LEU A CA 1
ATOM 657 C C . LEU A 1 85 ? 21.408 12.017 -21.638 1.00 92.00 85 LEU A C 1
ATOM 659 O O . LEU A 1 85 ? 20.932 12.995 -22.213 1.00 92.00 85 LEU A O 1
ATOM 663 N N . PHE A 1 86 ? 20.806 11.440 -20.596 1.00 93.75 86 PHE A N 1
ATOM 664 C CA . PHE A 1 86 ? 19.466 11.825 -20.152 1.00 93.75 86 PHE A CA 1
ATOM 665 C C . PHE A 1 86 ? 19.436 13.241 -19.578 1.00 93.75 86 PHE A C 1
ATOM 667 O O . PHE A 1 86 ? 18.578 14.033 -19.956 1.00 93.75 86 PHE A O 1
ATOM 674 N N . THR A 1 87 ? 20.414 13.615 -18.754 1.00 93.50 87 THR A N 1
ATOM 675 C CA . THR A 1 87 ? 20.526 14.979 -18.228 1.00 93.50 87 THR A CA 1
ATOM 676 C C . THR A 1 87 ? 20.914 15.957 -19.334 1.00 93.50 87 THR A C 1
ATOM 678 O O . THR A 1 87 ? 20.306 17.021 -19.458 1.00 93.50 87 THR A O 1
ATOM 681 N N . LYS A 1 88 ? 21.882 15.592 -20.189 1.00 93.56 88 LYS A N 1
ATOM 682 C CA . LYS A 1 88 ? 22.368 16.454 -21.279 1.00 93.56 88 LYS A CA 1
ATOM 683 C C . LYS A 1 88 ? 21.263 16.837 -22.264 1.00 93.56 88 LYS A C 1
ATOM 685 O O . LYS A 1 88 ? 21.175 17.997 -22.661 1.00 93.56 88 LYS A O 1
ATOM 690 N N . PHE A 1 89 ? 20.437 15.872 -22.659 1.00 94.00 89 PHE A N 1
ATOM 691 C CA . PHE A 1 89 ? 19.367 16.071 -23.637 1.00 94.00 89 PHE A CA 1
ATOM 692 C C . PHE A 1 89 ? 17.986 16.267 -23.004 1.00 94.00 89 PHE A C 1
ATOM 694 O O . PHE A 1 89 ? 17.000 16.384 -23.729 1.00 94.00 89 PHE A O 1
ATOM 701 N N . LYS A 1 90 ? 17.912 16.346 -21.668 1.00 93.38 90 LYS A N 1
ATOM 702 C CA . LYS A 1 90 ? 16.661 16.454 -20.900 1.00 93.38 90 LYS A CA 1
ATOM 703 C C . LYS A 1 90 ? 15.659 15.343 -21.247 1.00 93.38 90 LYS A C 1
ATOM 705 O O . LYS A 1 90 ? 14.460 15.590 -21.344 1.00 93.38 90 LYS A O 1
ATOM 710 N N . TRP A 1 91 ? 16.156 14.129 -21.469 1.00 93.75 91 TRP A N 1
ATOM 711 C CA . TRP A 1 91 ? 15.315 12.958 -21.693 1.00 93.75 91 TRP A CA 1
ATOM 712 C C . TRP A 1 91 ? 14.870 12.359 -20.366 1.00 93.75 91 TRP A C 1
ATOM 714 O O . TRP A 1 91 ? 15.634 12.302 -19.401 1.00 93.75 91 TRP A O 1
ATOM 724 N N . GLU A 1 92 ? 13.639 11.861 -20.333 1.00 92.44 92 GLU A N 1
ATOM 725 C CA . GLU A 1 92 ? 13.145 11.122 -19.181 1.00 92.44 92 GLU A CA 1
ATOM 726 C C . GLU A 1 92 ? 13.740 9.715 -19.159 1.00 92.44 92 GLU A C 1
ATOM 728 O O . GLU A 1 92 ? 13.701 8.981 -20.147 1.00 92.44 92 GLU A O 1
ATOM 733 N N . GLN A 1 93 ? 14.294 9.334 -18.010 1.00 94.50 93 GLN A N 1
ATOM 734 C CA . GLN A 1 93 ? 14.677 7.949 -17.767 1.00 94.50 93 GLN A CA 1
ATOM 735 C C . GLN A 1 93 ? 13.426 7.104 -17.523 1.00 94.50 93 GLN A C 1
ATOM 737 O O . GLN A 1 93 ? 12.435 7.590 -16.973 1.00 94.50 93 GLN A O 1
ATOM 742 N N . MET A 1 94 ? 13.475 5.825 -17.889 1.00 92.81 94 MET A N 1
ATOM 743 C CA . MET A 1 94 ? 12.332 4.936 -17.710 1.00 92.81 94 MET A CA 1
ATOM 744 C C . MET A 1 94 ? 12.021 4.738 -16.223 1.00 92.81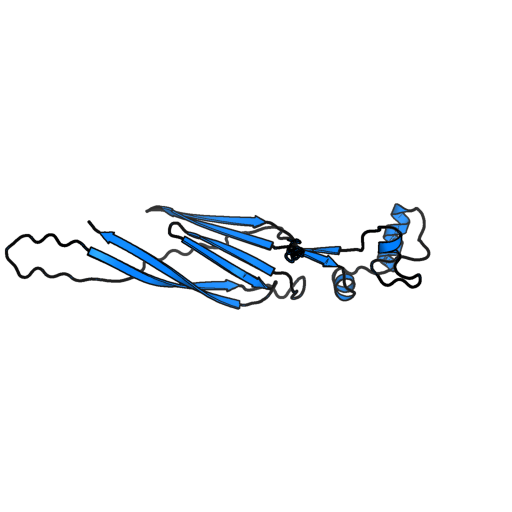 94 MET A C 1
ATOM 746 O O . MET A 1 94 ? 12.879 4.338 -15.433 1.00 92.81 94 MET A O 1
ATOM 750 N N . LYS A 1 95 ? 10.762 4.969 -15.851 1.00 92.50 95 LYS A N 1
ATOM 751 C CA . LYS A 1 95 ? 10.258 4.758 -14.495 1.00 92.50 95 LYS A CA 1
ATOM 752 C C . LYS A 1 95 ? 9.192 3.670 -14.484 1.00 92.50 95 LYS A C 1
ATOM 754 O O . LYS A 1 95 ? 8.351 3.595 -15.377 1.00 92.50 95 LYS A O 1
ATOM 759 N N . ARG A 1 96 ? 9.193 2.858 -13.434 1.00 90.75 96 ARG A N 1
ATOM 760 C CA . ARG A 1 96 ? 8.084 1.985 -13.066 1.00 90.75 96 ARG A CA 1
ATOM 761 C C . ARG A 1 96 ? 7.044 2.806 -12.306 1.00 90.75 96 ARG A C 1
ATOM 763 O O . ARG A 1 96 ? 7.413 3.587 -11.434 1.00 90.75 96 ARG A O 1
ATOM 770 N N . LYS A 1 97 ? 5.761 2.588 -12.603 1.00 90.50 97 LYS A N 1
ATOM 771 C CA . LYS A 1 97 ? 4.626 3.121 -11.836 1.00 90.50 97 LYS A CA 1
ATOM 772 C C . LYS A 1 97 ? 3.885 1.974 -11.155 1.00 90.50 97 LYS A C 1
ATOM 774 O O . LYS A 1 97 ? 3.378 1.088 -11.839 1.00 90.50 97 LYS A O 1
ATOM 779 N N . LEU A 1 98 ? 3.798 2.008 -9.832 1.00 90.19 98 LEU A N 1
ATOM 780 C CA . LEU A 1 98 ? 2.977 1.109 -9.028 1.00 90.19 98 LEU A CA 1
ATOM 781 C C . LEU A 1 98 ? 1.738 1.867 -8.537 1.00 90.19 98 LEU A C 1
ATOM 783 O O . LEU A 1 98 ? 1.851 2.950 -7.974 1.00 90.19 98 LEU A O 1
ATOM 787 N N . THR A 1 99 ? 0.546 1.319 -8.759 1.00 90.75 99 THR A N 1
ATOM 788 C CA . THR A 1 99 ? -0.721 1.928 -8.329 1.00 90.75 99 THR A CA 1
ATOM 789 C C . THR A 1 99 ? -1.745 0.848 -8.004 1.00 90.75 99 THR A C 1
ATOM 791 O O . THR A 1 99 ? -1.642 -0.283 -8.488 1.00 90.75 99 THR A O 1
ATOM 794 N N . ILE A 1 100 ? -2.732 1.188 -7.180 1.00 90.62 100 ILE A N 1
ATOM 795 C CA . ILE A 1 100 ? -3.851 0.298 -6.883 1.00 90.62 100 ILE A CA 1
ATOM 796 C C . ILE A 1 100 ? -4.834 0.355 -8.056 1.00 90.62 100 ILE A C 1
ATOM 798 O O . ILE A 1 100 ? -5.178 1.424 -8.549 1.00 90.62 100 ILE A O 1
ATOM 802 N N . VAL A 1 101 ? -5.274 -0.812 -8.524 1.00 91.62 101 VAL A N 1
ATOM 803 C CA . VAL A 1 101 ? -6.246 -0.922 -9.628 1.00 91.62 101 VAL A CA 1
ATOM 804 C C . VAL A 1 101 ? -7.668 -1.109 -9.108 1.00 91.62 101 VAL A C 1
ATOM 806 O O . VAL A 1 101 ? -8.623 -0.753 -9.791 1.00 91.62 101 VAL A O 1
ATOM 809 N N . ARG A 1 102 ? -7.819 -1.706 -7.921 1.00 91.25 102 ARG A N 1
ATOM 810 C CA . ARG A 1 102 ? -9.117 -1.996 -7.316 1.00 91.25 102 ARG A CA 1
ATOM 811 C C . ARG A 1 102 ? -8.980 -2.254 -5.819 1.00 91.25 102 ARG A C 1
ATOM 813 O O . ARG A 1 102 ? -8.074 -2.971 -5.402 1.00 91.25 102 ARG A O 1
ATOM 820 N N . THR A 1 103 ? -9.954 -1.778 -5.054 1.00 91.31 103 THR A N 1
ATOM 821 C CA . THR A 1 103 ? -10.253 -2.216 -3.685 1.00 91.31 103 THR A CA 1
ATOM 822 C C . THR A 1 103 ? -11.576 -2.977 -3.666 1.00 91.31 103 THR A C 1
ATOM 824 O O . THR A 1 103 ? -12.468 -2.745 -4.487 1.00 91.31 103 THR A O 1
ATOM 827 N N . LYS A 1 104 ? -11.701 -3.946 -2.758 1.00 92.19 104 LYS A N 1
ATOM 828 C CA . LYS A 1 104 ? -12.946 -4.683 -2.539 1.00 92.19 104 LYS A CA 1
ATOM 829 C C . LYS A 1 104 ? -13.055 -5.041 -1.063 1.00 92.19 104 LYS A C 1
ATOM 831 O O . LYS A 1 104 ? -12.115 -5.599 -0.507 1.00 92.19 104 LYS A O 1
ATOM 836 N N . ILE A 1 105 ? -14.212 -4.763 -0.475 1.00 90.75 105 ILE A N 1
ATOM 837 C CA . ILE A 1 105 ? -14.578 -5.261 0.850 1.00 90.75 105 ILE A CA 1
ATOM 838 C C . ILE A 1 105 ? -15.054 -6.703 0.668 1.00 90.75 105 ILE A C 1
ATOM 840 O O . ILE A 1 105 ? -15.907 -6.976 -0.181 1.00 90.75 105 ILE A O 1
ATOM 844 N N . ILE A 1 106 ? -14.411 -7.631 1.375 1.00 92.06 106 ILE A N 1
ATOM 845 C CA . ILE A 1 106 ? -14.685 -9.067 1.246 1.00 92.06 106 ILE A CA 1
ATOM 846 C C . ILE A 1 106 ? -15.781 -9.481 2.222 1.00 92.06 106 ILE A C 1
ATOM 848 O O . ILE A 1 106 ? -16.686 -10.203 1.818 1.00 92.06 106 ILE A O 1
ATOM 852 N N . ASP A 1 107 ? -15.689 -9.013 3.464 1.00 88.88 107 ASP A N 1
ATOM 853 C CA . ASP A 1 107 ? -16.595 -9.379 4.544 1.00 88.88 107 ASP A CA 1
ATOM 854 C C . ASP A 1 107 ? -16.663 -8.259 5.593 1.00 88.88 107 ASP A C 1
ATOM 856 O O . ASP A 1 107 ? -15.725 -7.462 5.712 1.00 88.88 107 ASP A O 1
ATOM 860 N N . ILE A 1 108 ? -17.773 -8.204 6.328 1.00 88.06 108 ILE A N 1
ATOM 861 C CA . ILE A 1 108 ? -18.003 -7.314 7.471 1.00 88.06 108 ILE A CA 1
ATOM 862 C C . ILE A 1 108 ? -18.630 -8.173 8.568 1.00 88.06 108 ILE A C 1
ATOM 864 O O . ILE A 1 108 ? -19.753 -8.650 8.423 1.00 88.06 108 ILE A O 1
ATOM 868 N N . ILE A 1 109 ? -17.898 -8.372 9.663 1.00 86.81 109 ILE A N 1
ATOM 869 C CA . ILE A 1 109 ? -18.340 -9.199 10.787 1.00 86.81 109 ILE A CA 1
ATOM 870 C C . ILE A 1 109 ? -18.634 -8.278 11.967 1.00 86.81 109 ILE A C 1
ATOM 872 O O . ILE A 1 109 ? -17.717 -7.660 12.505 1.00 86.81 109 ILE A O 1
ATOM 876 N N . ASN A 1 110 ? -19.899 -8.234 12.382 1.00 82.81 110 ASN A N 1
ATOM 877 C CA . ASN A 1 110 ? -20.352 -7.469 13.541 1.00 82.81 110 ASN A CA 1
ATOM 878 C C . ASN A 1 110 ? -20.788 -8.425 14.651 1.00 82.81 110 ASN A C 1
ATOM 880 O O . ASN A 1 110 ? -21.518 -9.385 14.399 1.00 82.81 110 ASN A O 1
ATOM 884 N N . GLN A 1 111 ? -20.325 -8.166 15.871 1.00 81.75 111 GLN A N 1
ATOM 885 C CA . GLN A 1 111 ? -20.684 -8.933 17.058 1.00 81.75 111 GLN A CA 1
ATOM 886 C C . GLN A 1 111 ? -20.895 -7.979 18.227 1.00 81.75 111 GLN A C 1
ATOM 888 O O . GLN A 1 111 ? -20.019 -7.165 18.525 1.00 81.75 111 GLN A O 1
ATOM 893 N N . ASP A 1 112 ? -22.033 -8.115 18.902 1.00 81.62 112 ASP A N 1
ATOM 894 C CA . ASP A 1 112 ? -22.317 -7.357 20.114 1.00 81.62 112 ASP A CA 1
ATOM 895 C C . ASP A 1 112 ? -21.457 -7.890 21.258 1.00 81.62 112 ASP A C 1
ATOM 897 O O . ASP A 1 112 ? -21.513 -9.072 21.612 1.00 81.62 112 ASP A O 1
ATOM 901 N N . ILE A 1 113 ? -20.651 -7.007 21.844 1.00 82.38 113 ILE A N 1
ATOM 902 C CA . ILE A 1 113 ? -19.777 -7.330 22.967 1.00 82.38 113 ILE A CA 1
ATOM 903 C C . ILE A 1 113 ? -20.038 -6.374 24.128 1.00 82.38 113 ILE A C 1
ATOM 905 O O . ILE A 1 113 ? -20.062 -5.154 23.968 1.00 82.38 113 ILE A O 1
ATOM 909 N N . VAL A 1 114 ? -20.213 -6.929 25.327 1.00 84.31 114 VAL A N 1
ATOM 910 C CA . VAL A 1 114 ? -20.293 -6.130 26.554 1.00 84.31 114 VAL A CA 1
ATOM 911 C C . VAL A 1 114 ? -18.879 -5.678 26.911 1.00 84.31 114 VAL A C 1
ATOM 913 O O . VAL A 1 114 ? -18.046 -6.487 27.316 1.00 84.31 114 VAL A O 1
ATOM 916 N N . LEU A 1 115 ? -18.597 -4.388 26.723 1.00 82.44 115 LEU A N 1
ATOM 917 C CA . LEU A 1 115 ? -17.264 -3.813 26.945 1.00 82.44 115 LEU A CA 1
ATOM 918 C C . LEU A 1 115 ? -16.926 -3.635 28.425 1.00 82.44 115 LEU A C 1
ATOM 920 O O . LEU A 1 115 ? -15.762 -3.752 28.828 1.00 82.44 115 LEU A O 1
ATOM 924 N N . ASP A 1 116 ? -17.940 -3.296 29.215 1.00 82.31 116 ASP A N 1
ATOM 925 C CA . ASP A 1 116 ? -17.820 -3.049 30.641 1.00 82.31 116 ASP A CA 1
ATOM 926 C C . ASP A 1 116 ? -19.205 -3.106 31.308 1.00 82.31 116 ASP A C 1
ATOM 928 O O . ASP A 1 116 ? -20.236 -2.946 30.651 1.00 82.31 116 ASP A O 1
ATOM 932 N N . THR A 1 117 ? -19.258 -3.385 32.607 1.00 84.75 117 THR A N 1
ATOM 933 C CA . THR A 1 117 ? -20.515 -3.499 33.363 1.00 84.75 117 THR A CA 1
ATOM 934 C C . THR A 1 117 ? -20.345 -2.863 34.731 1.00 84.75 117 THR A C 1
ATOM 936 O O . THR A 1 117 ? -19.493 -3.268 35.517 1.00 84.75 117 THR A O 1
ATOM 939 N N . HIS A 1 118 ? -21.185 -1.871 35.027 1.00 83.38 118 HIS A N 1
ATOM 940 C CA . HIS A 1 118 ? -21.220 -1.206 36.324 1.00 83.38 118 HIS A CA 1
ATOM 941 C C . HIS A 1 118 ? -22.533 -1.513 37.037 1.00 83.38 118 HIS A C 1
ATOM 943 O O . HIS A 1 118 ? -23.605 -1.119 36.583 1.00 83.38 118 HIS A O 1
ATOM 949 N N . GLU A 1 119 ? -22.443 -2.171 38.188 1.00 85.69 119 GLU A N 1
ATOM 950 C CA . GLU A 1 119 ? -23.590 -2.362 39.067 1.00 85.69 119 GLU A CA 1
ATOM 951 C C . GLU A 1 119 ? -23.693 -1.212 40.073 1.00 85.69 119 GLU A C 1
ATOM 953 O O . GLU A 1 119 ? -22.714 -0.782 40.695 1.00 85.69 119 GLU A O 1
ATOM 958 N N . HIS A 1 120 ? -24.905 -0.689 40.237 1.00 83.44 120 HIS A N 1
ATOM 959 C CA . HIS A 1 120 ? -25.200 0.388 41.173 1.00 83.44 120 HIS A CA 1
ATOM 960 C C . HIS A 1 120 ? -26.397 0.004 42.031 1.00 83.44 120 HIS A C 1
ATOM 962 O O . HIS A 1 120 ? -27.497 -0.198 41.525 1.00 83.44 120 HIS A O 1
ATOM 968 N N . ILE A 1 121 ? -26.181 -0.061 43.343 1.00 87.06 121 ILE A N 1
ATOM 969 C CA . ILE A 1 121 ? -27.198 -0.482 44.303 1.00 87.06 121 ILE A CA 1
ATOM 970 C C . ILE A 1 121 ? -27.545 0.712 45.194 1.00 87.06 121 ILE A C 1
ATOM 972 O O . ILE A 1 121 ? -26.690 1.228 45.917 1.00 87.06 121 ILE A O 1
ATOM 976 N N . ASN A 1 122 ? -28.801 1.164 45.137 1.00 89.50 122 ASN A N 1
ATOM 977 C CA . ASN A 1 122 ? -29.325 2.165 46.064 1.00 89.50 122 ASN A CA 1
ATOM 978 C C . ASN A 1 122 ? -29.902 1.461 47.297 1.00 89.50 122 ASN A C 1
ATOM 980 O O . ASN A 1 122 ? -30.983 0.887 47.238 1.00 89.50 122 ASN A O 1
ATOM 984 N N . ASN A 1 123 ? -29.192 1.541 48.420 1.00 90.94 123 ASN A N 1
ATOM 985 C CA . ASN A 1 123 ? -29.640 0.971 49.694 1.00 90.94 123 ASN A CA 1
ATOM 986 C C . ASN A 1 123 ? -30.514 1.937 50.518 1.00 90.94 123 ASN A C 1
ATOM 988 O O . ASN A 1 123 ? -30.737 1.706 51.705 1.00 90.94 123 ASN A O 1
ATOM 992 N N . THR A 1 124 ? -30.974 3.044 49.931 1.00 90.12 124 THR A N 1
ATOM 993 C CA . THR A 1 124 ? -31.789 4.057 50.616 1.00 90.12 124 THR A CA 1
ATOM 994 C C . THR A 1 124 ? -33.236 4.029 50.132 1.00 90.12 124 THR A C 1
ATOM 996 O O . THR A 1 124 ? -33.528 3.592 49.023 1.00 90.12 124 THR A O 1
ATOM 999 N N . THR A 1 125 ? -34.158 4.542 50.948 1.00 89.44 125 THR A N 1
ATOM 1000 C CA . THR A 1 125 ? -35.577 4.697 50.578 1.00 89.44 125 THR A CA 1
ATOM 1001 C C . THR A 1 125 ? -35.841 5.908 49.679 1.00 89.44 125 THR A C 1
ATOM 1003 O O . THR A 1 125 ? -36.969 6.102 49.234 1.00 89.44 125 THR A O 1
ATOM 1006 N N . ASN A 1 126 ? -34.829 6.746 49.434 1.00 91.00 126 ASN A N 1
ATOM 1007 C CA . ASN A 1 126 ? -34.962 7.985 48.676 1.00 91.00 126 ASN A CA 1
ATOM 1008 C C . ASN A 1 126 ? -34.525 7.783 47.221 1.00 91.00 126 ASN A C 1
ATOM 1010 O O . ASN A 1 126 ? -33.618 6.999 46.928 1.00 91.00 126 ASN A O 1
ATOM 1014 N N . ILE A 1 127 ? -35.146 8.532 46.308 1.00 86.56 127 ILE A N 1
ATOM 1015 C CA . ILE A 1 127 ? -34.730 8.579 44.902 1.00 86.56 127 ILE A CA 1
ATOM 1016 C C . ILE A 1 127 ? -33.393 9.323 44.824 1.00 86.56 127 ILE A C 1
ATOM 1018 O O . ILE A 1 127 ? -33.284 10.458 45.287 1.00 86.56 127 ILE A O 1
ATOM 1022 N N . VAL A 1 128 ? -32.383 8.681 44.234 1.00 85.31 128 VAL A N 1
ATOM 1023 C CA . VAL A 1 128 ? -31.048 9.255 44.029 1.00 85.31 128 VAL A CA 1
ATOM 1024 C C . VAL A 1 128 ? -30.786 9.383 42.534 1.00 85.31 128 VAL A C 1
ATOM 1026 O O . VAL A 1 128 ? -30.792 8.388 41.813 1.00 85.31 128 VAL A O 1
ATOM 1029 N N . THR A 1 129 ? -30.511 10.603 42.075 1.00 84.88 129 THR A N 1
ATOM 1030 C CA . THR A 1 129 ? -30.006 10.862 40.721 1.00 84.88 129 THR A CA 1
ATOM 1031 C C . THR A 1 129 ? -28.483 10.880 40.762 1.00 84.88 129 THR A C 1
ATOM 1033 O O . THR A 1 129 ? -27.889 11.706 41.455 1.00 84.88 129 THR A O 1
ATOM 1036 N N . ALA A 1 130 ? -27.839 9.982 40.019 1.00 79.81 130 ALA A N 1
ATOM 1037 C CA . ALA A 1 130 ? -26.387 9.931 39.902 1.00 79.81 130 ALA A CA 1
ATOM 1038 C C . ALA A 1 130 ? -25.982 10.090 38.436 1.00 79.81 130 ALA A C 1
ATOM 1040 O O . ALA A 1 130 ? -26.366 9.279 37.601 1.00 79.81 130 ALA A O 1
ATOM 1041 N N . LYS A 1 131 ? -25.172 11.111 38.137 1.00 81.25 131 LYS A N 1
ATOM 1042 C CA . LYS A 1 131 ? -24.531 11.244 36.823 1.00 81.25 131 LYS A CA 1
ATOM 1043 C C . LYS A 1 131 ? -23.418 10.211 36.700 1.00 81.25 131 LYS A C 1
ATOM 1045 O O . LYS A 1 131 ? -22.646 10.025 37.649 1.00 81.25 131 LYS A O 1
ATOM 1050 N N . ARG A 1 132 ? -23.328 9.551 35.547 1.00 73.25 132 ARG A N 1
ATOM 1051 C CA . ARG A 1 132 ? -22.323 8.519 35.285 1.00 73.25 132 ARG A CA 1
ATOM 1052 C C . ARG A 1 132 ? -21.657 8.757 33.939 1.00 73.25 132 ARG A C 1
ATOM 1054 O O . ARG A 1 132 ? -22.323 8.986 32.936 1.00 73.25 132 ARG A O 1
ATOM 1061 N N . SER A 1 133 ? -20.337 8.656 33.944 1.00 78.62 133 SER A N 1
ATOM 1062 C CA . SER A 1 133 ? -19.533 8.521 32.741 1.00 78.62 133 SER A CA 1
ATOM 1063 C C . SER A 1 133 ? -18.859 7.156 32.761 1.00 78.62 133 SER A C 1
ATOM 1065 O O . SER A 1 133 ? -18.428 6.671 33.812 1.00 78.62 133 SER A O 1
ATOM 1067 N N . MET A 1 134 ? -18.805 6.522 31.597 1.00 78.81 134 MET A N 1
ATOM 1068 C CA . MET A 1 134 ? -18.055 5.298 31.374 1.00 78.81 134 MET A CA 1
ATOM 1069 C C . MET A 1 134 ? -16.933 5.608 30.391 1.00 78.81 134 MET A C 1
ATOM 1071 O O . MET A 1 134 ? -17.169 6.183 29.329 1.00 78.81 134 MET A O 1
ATOM 1075 N N . TYR A 1 135 ? -15.711 5.242 30.770 1.00 81.62 135 TYR A N 1
ATOM 1076 C CA . TYR A 1 135 ? -14.516 5.430 29.959 1.00 81.62 135 TYR A CA 1
ATOM 1077 C C . TYR A 1 135 ? -13.837 4.083 29.753 1.00 81.62 135 TYR A C 1
ATOM 1079 O O . TYR A 1 135 ? -13.470 3.414 30.722 1.00 81.62 135 TYR A O 1
ATOM 1087 N N . LYS A 1 136 ? -13.635 3.699 28.492 1.00 82.31 136 LYS A N 1
ATOM 1088 C CA . LYS A 1 136 ? -12.943 2.459 28.141 1.00 82.31 136 LYS A CA 1
ATOM 1089 C C . LYS A 1 136 ? -11.956 2.701 27.011 1.00 82.31 136 LYS A C 1
ATOM 1091 O O . LYS A 1 136 ? -12.267 3.348 26.017 1.00 82.31 136 LYS A O 1
ATOM 1096 N N . VAL A 1 137 ? -10.758 2.141 27.157 1.00 82.38 137 VAL A N 1
ATOM 1097 C CA . VAL A 1 137 ? -9.758 2.097 26.087 1.00 82.38 137 VAL A CA 1
ATOM 1098 C C . VAL A 1 137 ? -9.798 0.717 25.453 1.00 82.38 137 VAL A C 1
ATOM 1100 O O . VAL A 1 137 ? -9.641 -0.283 26.152 1.00 82.38 137 VAL A O 1
ATOM 1103 N N . MET A 1 138 ? -9.989 0.682 24.138 1.00 81.94 138 MET A N 1
ATOM 1104 C CA . MET A 1 138 ? -10.018 -0.537 23.340 1.00 81.94 138 MET A CA 1
ATOM 1105 C C . MET A 1 138 ? -8.708 -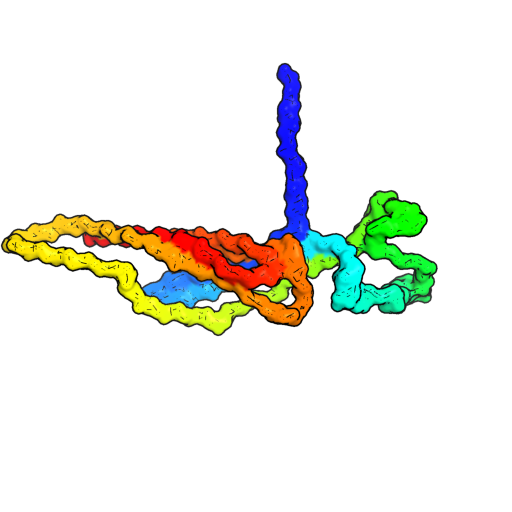0.693 22.571 1.00 81.94 138 MET A C 1
ATOM 1107 O O . MET A 1 138 ? -8.279 0.221 21.858 1.00 81.94 138 MET A O 1
ATOM 1111 N N . ASP A 1 139 ? -8.089 -1.865 22.705 1.00 85.44 139 ASP A N 1
ATOM 1112 C CA . ASP A 1 139 ? -6.956 -2.273 21.881 1.00 85.44 139 ASP A CA 1
ATOM 1113 C C . ASP A 1 139 ? -7.477 -2.832 20.557 1.00 85.44 139 ASP A C 1
ATOM 1115 O O . ASP A 1 139 ? -8.168 -3.847 20.507 1.00 85.44 139 ASP A O 1
ATOM 1119 N N . ASN A 1 140 ? -7.134 -2.150 19.473 1.00 85.62 140 ASN A N 1
ATOM 1120 C CA . ASN A 1 140 ? -7.482 -2.526 18.115 1.00 85.62 140 ASN A CA 1
ATOM 1121 C C . ASN A 1 140 ? -6.231 -3.000 17.384 1.00 85.62 140 ASN A C 1
ATOM 1123 O O . ASN A 1 140 ? -5.111 -2.604 17.715 1.00 85.62 140 ASN A O 1
ATOM 1127 N N . SER A 1 141 ? -6.420 -3.822 16.355 1.00 89.69 141 SER A N 1
ATOM 1128 C CA . SER A 1 141 ? -5.323 -4.264 15.502 1.00 89.69 141 SER A CA 1
ATOM 1129 C C . SER A 1 141 ? -5.692 -4.146 14.030 1.00 89.69 141 SER A C 1
ATOM 1131 O O . SER A 1 141 ? -6.822 -4.410 13.631 1.00 89.69 141 SER A O 1
ATOM 1133 N N . ILE A 1 142 ? -4.721 -3.740 13.218 1.00 88.62 142 ILE A N 1
ATOM 1134 C CA . ILE A 1 142 ? -4.779 -3.832 11.763 1.00 88.62 142 ILE A CA 1
ATOM 1135 C C . ILE A 1 142 ? -3.711 -4.817 11.314 1.00 88.62 142 ILE A C 1
ATOM 1137 O O . ILE A 1 142 ? -2.567 -4.758 11.765 1.00 88.62 142 ILE A O 1
ATOM 1141 N N . SER A 1 143 ? -4.084 -5.727 10.424 1.00 90.69 143 SER A N 1
ATOM 1142 C CA . SER A 1 143 ? -3.178 -6.727 9.873 1.00 90.69 143 SER A CA 1
ATOM 1143 C C . SER A 1 143 ? -3.161 -6.662 8.351 1.00 90.69 143 SER A C 1
ATOM 1145 O O . SER A 1 143 ? -4.162 -6.364 7.701 1.00 90.69 143 SER A O 1
ATOM 1147 N N . SER A 1 144 ? -1.983 -6.896 7.779 1.00 91.69 144 SER A N 1
ATOM 1148 C CA . SER A 1 144 ? -1.745 -6.887 6.338 1.00 91.69 144 SER A CA 1
ATOM 1149 C C . SER A 1 144 ? -1.139 -8.218 5.921 1.00 91.69 144 SER A C 1
ATOM 1151 O O . SER A 1 144 ? -0.154 -8.663 6.507 1.00 91.69 144 SER A O 1
ATOM 1153 N N . THR A 1 145 ? -1.730 -8.841 4.904 1.00 92.12 145 THR A N 1
ATOM 1154 C CA . THR A 1 145 ? -1.274 -10.101 4.305 1.00 92.12 145 THR A CA 1
ATOM 1155 C C . THR A 1 145 ? -1.207 -9.942 2.792 1.00 92.12 145 THR A C 1
ATOM 1157 O O . THR A 1 145 ? -1.960 -9.153 2.213 1.00 92.12 145 THR A O 1
ATOM 1160 N N . TRP A 1 146 ? -0.287 -10.653 2.136 1.00 91.12 146 TRP A N 1
ATOM 1161 C CA . TRP A 1 146 ? -0.035 -10.456 0.709 1.00 91.12 146 TRP A CA 1
ATOM 1162 C C . TRP A 1 146 ? 0.051 -11.774 -0.055 1.00 91.12 146 TRP A C 1
ATOM 1164 O O . TRP A 1 146 ? 0.542 -12.789 0.426 1.00 91.12 146 TRP A O 1
ATOM 1174 N N . SER A 1 147 ? -0.397 -11.763 -1.314 1.00 88.94 147 SER A N 1
ATOM 1175 C CA . SER A 1 147 ? -0.223 -12.930 -2.181 1.00 88.94 147 SER A CA 1
ATOM 1176 C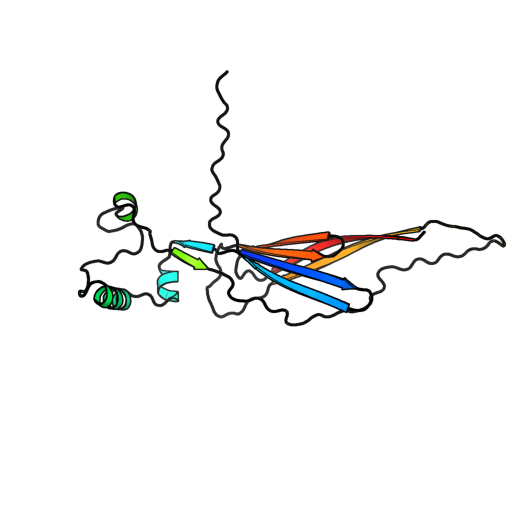 C . SER A 1 147 ? 1.254 -13.119 -2.543 1.00 88.94 147 SER A C 1
ATOM 1178 O O . SER A 1 147 ? 1.925 -12.153 -2.921 1.00 88.94 147 SER A O 1
ATOM 1180 N N . LYS A 1 148 ? 1.721 -14.370 -2.589 1.00 82.94 148 LYS A N 1
ATOM 1181 C CA . LYS A 1 148 ? 3.098 -14.715 -2.997 1.00 82.94 148 LYS A CA 1
ATOM 1182 C C . LYS A 1 148 ? 3.442 -14.334 -4.445 1.00 82.94 148 LYS A C 1
ATOM 1184 O O . LYS A 1 148 ? 4.611 -14.240 -4.796 1.00 82.94 148 LYS A O 1
ATOM 1189 N N . THR A 1 149 ? 2.444 -14.102 -5.292 1.00 82.50 149 THR A N 1
ATOM 1190 C CA . THR A 1 149 ? 2.607 -13.745 -6.710 1.00 82.50 149 THR A CA 1
ATOM 1191 C C . THR A 1 149 ? 2.618 -12.234 -6.913 1.00 82.50 149 THR A C 1
ATOM 1193 O O . THR A 1 149 ? 1.838 -11.547 -6.262 1.00 82.50 149 THR A O 1
ATOM 1196 N N . GLY A 1 150 ? 3.425 -11.702 -7.835 1.00 77.88 150 GLY A N 1
ATOM 1197 C CA . GLY A 1 150 ? 3.417 -10.284 -8.237 1.00 77.88 150 GLY A CA 1
ATOM 1198 C C . GLY A 1 150 ? 4.759 -9.577 -8.031 1.00 77.88 150 GLY A C 1
ATOM 1199 O O . GLY A 1 150 ? 5.787 -10.236 -7.898 1.00 77.88 150 GLY A O 1
ATOM 1200 N N . LEU A 1 151 ? 4.742 -8.238 -8.024 1.00 82.25 151 LEU A N 1
ATOM 1201 C CA . LEU A 1 151 ? 5.926 -7.417 -7.739 1.00 82.25 151 LEU A CA 1
ATOM 1202 C C . LEU A 1 151 ? 6.517 -7.819 -6.371 1.00 82.25 151 LEU A C 1
ATOM 1204 O O . LEU A 1 151 ? 5.738 -7.951 -5.427 1.00 82.25 151 LEU A O 1
ATOM 1208 N N . PRO A 1 152 ? 7.837 -8.036 -6.229 1.00 84.50 152 PRO A N 1
ATOM 1209 C CA . PRO A 1 152 ? 8.444 -8.351 -4.937 1.00 84.50 152 PRO A CA 1
ATOM 1210 C C . PRO A 1 152 ? 8.291 -7.197 -3.931 1.00 84.50 152 PRO A C 1
ATOM 1212 O O . PRO A 1 152 ? 7.794 -6.118 -4.266 1.00 84.50 152 PRO A O 1
ATOM 1215 N N . GLY A 1 153 ? 8.694 -7.441 -2.680 1.00 83.38 153 GLY A N 1
ATOM 1216 C CA . GLY A 1 153 ? 8.777 -6.388 -1.666 1.00 83.38 153 GLY A CA 1
ATOM 1217 C C . GLY A 1 153 ? 9.627 -5.220 -2.166 1.00 83.38 153 GLY A C 1
ATOM 1218 O O . GLY A 1 153 ? 10.656 -5.425 -2.809 1.00 83.38 153 GLY A O 1
ATOM 1219 N N . ASP A 1 154 ? 9.171 -4.001 -1.900 1.00 82.81 154 ASP A N 1
ATOM 1220 C CA . ASP A 1 154 ? 9.844 -2.773 -2.322 1.00 82.81 154 ASP A CA 1
ATOM 1221 C C . ASP A 1 154 ? 9.767 -1.735 -1.202 1.00 82.81 154 ASP A C 1
ATOM 1223 O O . ASP A 1 154 ? 8.977 -1.871 -0.272 1.00 82.81 154 ASP A O 1
ATOM 1227 N N . ASN A 1 155 ? 10.562 -0.675 -1.293 1.00 85.62 155 ASN A N 1
ATOM 1228 C CA . ASN A 1 155 ? 10.569 0.437 -0.339 1.00 85.62 155 ASN A CA 1
ATOM 1229 C C . ASN A 1 155 ? 9.398 1.413 -0.543 1.00 85.62 155 ASN A C 1
ATOM 1231 O O . ASN A 1 155 ? 9.354 2.466 0.093 1.00 85.62 155 ASN A O 1
ATOM 1235 N N . ALA A 1 156 ? 8.451 1.078 -1.420 1.00 86.81 156 ALA A N 1
ATOM 1236 C CA . ALA A 1 156 ? 7.198 1.804 -1.549 1.00 86.81 156 ALA A CA 1
ATOM 1237 C C . ALA A 1 156 ? 6.396 1.688 -0.245 1.00 86.81 156 ALA A C 1
ATOM 1239 O O . ALA A 1 156 ? 6.415 0.648 0.416 1.00 86.81 156 ALA A O 1
ATOM 1240 N N . HIS A 1 157 ? 5.674 2.742 0.124 1.00 89.81 157 HIS A N 1
ATOM 1241 C CA . HIS A 1 157 ? 4.860 2.764 1.338 1.00 89.81 157 HIS A CA 1
ATOM 1242 C C . HIS A 1 157 ? 3.376 2.879 0.989 1.00 89.81 157 HIS A C 1
ATOM 1244 O O . HIS A 1 157 ? 2.981 3.602 0.074 1.00 89.81 157 HIS A O 1
ATOM 1250 N N . THR A 1 158 ? 2.553 2.149 1.735 1.00 89.56 158 THR A N 1
ATOM 1251 C CA . THR A 1 158 ? 1.093 2.211 1.694 1.00 89.56 158 THR A CA 1
ATOM 1252 C C . THR A 1 158 ? 0.579 2.733 3.027 1.00 89.56 158 THR A C 1
ATOM 1254 O O . THR A 1 158 ? 0.948 2.220 4.082 1.00 89.56 158 THR A O 1
ATOM 1257 N N . THR A 1 159 ? -0.280 3.741 2.985 1.00 91.38 159 THR A N 1
ATOM 1258 C CA . THR A 1 159 ? -0.968 4.264 4.165 1.00 91.38 159 THR A CA 1
ATOM 1259 C C . THR A 1 159 ? -2.387 3.729 4.189 1.00 91.38 159 THR A C 1
ATOM 1261 O O . THR A 1 159 ? -3.144 3.956 3.251 1.00 91.38 159 THR A O 1
ATOM 1264 N N . PHE A 1 160 ? -2.749 3.056 5.271 1.00 89.75 160 PHE A N 1
ATOM 1265 C CA . PHE A 1 160 ? -4.120 2.678 5.574 1.00 89.75 160 PHE A CA 1
ATOM 1266 C C . PHE A 1 160 ? -4.715 3.725 6.507 1.00 89.75 160 PHE A C 1
ATOM 1268 O O . PHE A 1 160 ? -4.201 3.945 7.604 1.00 89.75 160 PHE A O 1
ATOM 1275 N N . ILE A 1 161 ? -5.776 4.381 6.055 1.00 90.88 161 ILE A N 1
ATOM 1276 C CA . ILE A 1 161 ? -6.548 5.341 6.832 1.00 90.88 161 ILE A CA 1
ATOM 1277 C C . ILE A 1 161 ? -7.864 4.663 7.192 1.00 90.88 161 ILE A C 1
ATOM 1279 O O . ILE A 1 161 ? -8.613 4.260 6.309 1.00 90.88 161 ILE A O 1
ATOM 1283 N N . LEU A 1 162 ? -8.120 4.511 8.484 1.00 89.19 162 LEU A N 1
ATOM 1284 C CA . LEU A 1 162 ? -9.359 3.975 9.027 1.00 89.19 162 LEU A CA 1
ATOM 1285 C C . LEU A 1 162 ? -10.128 5.128 9.666 1.00 89.19 162 LEU A C 1
ATOM 1287 O O . LEU A 1 162 ? -9.675 5.685 10.667 1.00 89.19 162 LEU A O 1
ATOM 1291 N N . ASN A 1 163 ? -11.265 5.485 9.081 1.00 89.06 163 ASN A N 1
ATOM 1292 C CA . ASN A 1 163 ? -12.169 6.491 9.619 1.00 89.06 163 ASN A CA 1
ATOM 1293 C C . ASN A 1 163 ? -13.354 5.790 10.290 1.00 89.06 163 ASN A C 1
ATOM 1295 O O . ASN A 1 163 ? -14.058 5.002 9.653 1.00 89.06 163 ASN A O 1
ATOM 1299 N N . PHE A 1 164 ? -13.562 6.102 11.563 1.00 83.62 164 PHE A N 1
ATOM 1300 C CA . PHE A 1 164 ? -14.687 5.677 12.387 1.00 83.62 164 PHE A CA 1
ATOM 1301 C C . PHE A 1 164 ? -15.463 6.919 12.839 1.00 83.62 164 PHE A C 1
ATOM 1303 O O . PHE A 1 164 ? -14.981 8.042 12.691 1.00 83.62 164 PHE A O 1
ATOM 1310 N N . GLU A 1 165 ? -16.652 6.729 13.402 1.00 77.38 165 GLU A N 1
ATOM 1311 C CA . GLU A 1 165 ? -17.488 7.841 13.872 1.00 77.38 165 GLU A CA 1
ATOM 1312 C C . GLU A 1 165 ? -16.786 8.677 14.956 1.00 77.38 165 GLU A C 1
ATOM 1314 O O . GLU A 1 165 ? -16.728 9.901 14.852 1.00 77.38 165 GLU A O 1
ATOM 1319 N N . ASP A 1 166 ? -16.126 8.005 15.903 1.00 74.25 166 ASP A N 1
ATOM 1320 C CA . ASP A 1 166 ? -15.465 8.640 17.050 1.00 74.25 166 ASP A CA 1
ATOM 1321 C C . ASP A 1 166 ? -13.951 8.846 16.869 1.00 74.25 166 ASP A C 1
ATOM 1323 O O . ASP A 1 166 ? -13.238 9.185 17.818 1.00 74.25 166 ASP A O 1
ATOM 1327 N N . GLY A 1 167 ? -13.404 8.632 15.664 1.00 78.12 167 GLY A N 1
ATOM 1328 C CA . GLY A 1 167 ? -11.977 8.858 15.450 1.00 78.12 167 GLY A CA 1
ATOM 1329 C C . GLY A 1 167 ? -11.389 8.365 14.136 1.00 78.12 167 GLY A C 1
ATOM 1330 O O . GLY A 1 167 ? -12.047 7.779 13.282 1.00 78.12 167 GLY A O 1
ATOM 1331 N N . LYS A 1 168 ? -10.083 8.595 13.992 1.00 85.44 168 LYS A N 1
ATOM 1332 C CA . LYS A 1 168 ? -9.284 8.169 12.841 1.00 85.44 168 LYS A CA 1
ATOM 1333 C C . LYS A 1 168 ? -8.049 7.413 13.320 1.00 85.44 168 LYS A C 1
ATOM 1335 O O . LYS A 1 168 ? -7.350 7.876 14.220 1.00 85.44 168 LYS A O 1
ATOM 1340 N N . ALA A 1 169 ? -7.740 6.297 12.670 1.00 85.94 169 ALA A N 1
ATOM 1341 C CA . ALA A 1 169 ? -6.462 5.610 12.801 1.00 85.94 169 ALA A CA 1
ATOM 1342 C C . ALA A 1 169 ? -5.706 5.652 11.469 1.00 85.94 169 ALA A C 1
ATOM 1344 O O . ALA A 1 169 ? -6.281 5.458 10.400 1.00 85.94 169 ALA A O 1
ATOM 1345 N N . GLU A 1 170 ? -4.403 5.914 11.526 1.00 89.62 170 GLU A N 1
ATOM 1346 C CA . GLU A 1 170 ? -3.543 5.957 10.346 1.00 89.62 170 GLU A CA 1
ATOM 1347 C C . GLU A 1 170 ? -2.361 5.015 10.539 1.00 89.62 170 GLU A C 1
ATOM 1349 O O . GLU A 1 170 ? -1.619 5.107 11.518 1.00 89.62 170 GLU A O 1
ATOM 1354 N N . VAL A 1 171 ? -2.192 4.089 9.598 1.00 88.69 171 VAL A N 1
ATOM 1355 C CA . VAL A 1 171 ? -1.152 3.071 9.650 1.00 88.69 171 VAL A CA 1
ATOM 1356 C C . VAL A 1 171 ? -0.379 3.043 8.346 1.00 88.69 171 VAL A C 1
ATOM 1358 O O . VAL A 1 171 ? -0.873 2.628 7.304 1.00 88.69 171 VAL A O 1
ATOM 1361 N N . VAL A 1 172 ? 0.886 3.443 8.423 1.00 90.31 172 VAL A N 1
ATOM 1362 C CA . VAL A 1 172 ? 1.833 3.322 7.313 1.00 90.31 172 VAL A CA 1
ATOM 1363 C C . VAL A 1 172 ? 2.465 1.939 7.345 1.00 90.31 172 VAL A C 1
ATOM 1365 O O . VAL A 1 172 ? 2.974 1.520 8.385 1.00 90.31 172 VAL A O 1
ATOM 1368 N N . ASN A 1 173 ? 2.472 1.236 6.221 1.00 89.81 173 ASN A N 1
ATOM 1369 C CA . ASN A 1 173 ? 3.152 -0.038 6.056 1.00 89.81 173 ASN A CA 1
ATOM 1370 C C . ASN A 1 173 ? 3.983 -0.041 4.769 1.00 89.81 173 ASN A C 1
ATOM 1372 O O . ASN A 1 173 ? 3.632 0.611 3.788 1.00 89.81 173 ASN A O 1
ATOM 1376 N N . GLN A 1 174 ? 5.086 -0.780 4.765 1.00 90.12 174 GLN A N 1
ATOM 1377 C CA . GLN A 1 174 ? 5.877 -0.978 3.557 1.00 90.12 174 GLN A CA 1
ATOM 1378 C C . GLN A 1 174 ? 5.143 -1.932 2.600 1.00 90.12 174 GLN A C 1
ATOM 1380 O O . GLN A 1 174 ? 4.405 -2.826 3.026 1.00 90.12 174 GLN A O 1
ATOM 1385 N N . TRP A 1 175 ? 5.322 -1.735 1.295 1.00 88.06 175 TRP A N 1
ATOM 1386 C CA . TRP A 1 175 ? 4.709 -2.552 0.256 1.00 88.06 175 TRP A CA 1
ATOM 1387 C C . TRP A 1 175 ? 5.058 -4.025 0.449 1.00 88.06 175 TRP A C 1
ATOM 1389 O O . TRP A 1 175 ? 6.231 -4.392 0.527 1.00 88.06 175 TRP A O 1
ATOM 1399 N N . ARG A 1 176 ? 4.026 -4.874 0.501 1.00 87.81 176 ARG A N 1
ATOM 1400 C CA . ARG A 1 176 ? 4.161 -6.321 0.731 1.00 87.81 176 ARG A CA 1
ATOM 1401 C C . ARG A 1 176 ? 4.815 -6.727 2.046 1.00 87.81 176 ARG A C 1
ATOM 1403 O O . ARG A 1 176 ? 5.248 -7.866 2.182 1.00 87.81 176 ARG A O 1
ATOM 1410 N N . ASN A 1 177 ? 4.838 -5.832 3.027 1.00 89.44 177 ASN A N 1
ATOM 1411 C CA . ASN A 1 177 ? 5.259 -6.185 4.370 1.00 89.44 177 ASN A CA 1
ATOM 1412 C C . ASN A 1 177 ? 4.081 -6.776 5.152 1.00 89.44 177 ASN A C 1
ATOM 1414 O O . ASN A 1 177 ? 3.128 -6.066 5.486 1.00 89.44 177 ASN A O 1
ATOM 1418 N N . GLU A 1 178 ? 4.134 -8.074 5.437 1.00 91.19 178 GLU A N 1
ATOM 1419 C CA . GLU A 1 178 ? 3.153 -8.727 6.303 1.00 91.19 178 GLU A CA 1
ATOM 1420 C C . GLU A 1 178 ? 3.390 -8.290 7.747 1.00 91.19 178 GLU A C 1
ATOM 1422 O O . GLU A 1 178 ? 4.456 -8.516 8.318 1.00 91.19 178 GLU A O 1
ATOM 1427 N N . SER A 1 179 ? 2.417 -7.595 8.332 1.00 90.38 179 SER A N 1
ATOM 1428 C CA . SER A 1 179 ? 2.556 -7.062 9.686 1.00 90.38 179 SER A CA 1
ATOM 1429 C C . SER A 1 179 ? 1.206 -6.887 10.361 1.00 90.38 179 SER A C 1
ATOM 1431 O O . SER A 1 179 ? 0.189 -6.678 9.695 1.00 90.38 179 SER A O 1
ATOM 1433 N N . THR A 1 180 ? 1.229 -6.934 11.691 1.00 91.44 180 THR A N 1
ATOM 1434 C CA . THR A 1 180 ? 0.109 -6.557 12.552 1.00 91.44 180 THR A CA 1
ATOM 1435 C C . THR A 1 180 ? 0.531 -5.352 13.374 1.00 91.44 180 THR A C 1
ATOM 1437 O O . THR A 1 180 ? 1.591 -5.368 14.002 1.00 91.44 180 THR A O 1
ATOM 1440 N N . LYS A 1 181 ? -0.284 -4.298 13.363 1.00 88.00 181 LYS A N 1
ATOM 1441 C CA . LYS A 1 181 ? -0.071 -3.101 14.175 1.00 88.00 181 LYS A CA 1
ATOM 1442 C C . LYS A 1 181 ? -1.241 -2.903 15.113 1.00 88.00 181 LYS A C 1
ATOM 1444 O O . LYS A 1 181 ? -2.389 -2.986 14.688 1.00 88.00 181 LYS A O 1
ATOM 1449 N N . ASN A 1 182 ? -0.926 -2.596 16.363 1.00 88.00 182 ASN A N 1
ATOM 1450 C CA . ASN A 1 182 ? -1.924 -2.319 17.382 1.00 88.00 182 ASN A CA 1
ATOM 1451 C C . ASN A 1 182 ? -2.083 -0.810 17.552 1.00 88.00 182 ASN A C 1
ATOM 1453 O O . ASN A 1 182 ? -1.100 -0.068 17.493 1.00 88.00 182 ASN A O 1
ATOM 1457 N N . PHE A 1 183 ? -3.310 -0.363 17.777 1.00 83.44 183 PHE A N 1
ATOM 1458 C CA . PHE A 1 183 ? -3.635 1.026 18.074 1.00 83.44 183 PHE A CA 1
ATOM 1459 C C . PHE A 1 183 ? -4.767 1.087 19.095 1.00 83.44 183 PHE A C 1
ATOM 1461 O O . PHE A 1 183 ? -5.552 0.152 19.231 1.00 83.44 183 PHE A O 1
ATOM 1468 N N . LYS A 1 184 ? -4.834 2.188 19.839 1.00 83.19 184 LYS A N 1
ATOM 1469 C CA . LYS A 1 184 ? -5.820 2.377 20.902 1.00 83.19 184 LYS A CA 1
ATOM 1470 C C . LYS A 1 184 ? -6.879 3.368 20.460 1.00 83.19 184 LYS A C 1
ATOM 1472 O O . LYS A 1 184 ? -6.539 4.411 19.908 1.00 83.19 184 LYS A O 1
ATOM 1477 N N . VAL A 1 185 ? -8.134 3.044 20.743 1.00 77.81 185 VAL A N 1
ATOM 1478 C CA . VAL A 1 185 ? -9.272 3.955 20.584 1.00 77.81 185 VAL A CA 1
ATOM 1479 C C . VAL A 1 185 ? -9.937 4.098 21.947 1.00 77.81 185 VAL A C 1
ATOM 1481 O O . VAL A 1 185 ? -10.189 3.102 22.625 1.00 77.81 185 VAL A O 1
ATOM 1484 N N . SER A 1 186 ? -10.153 5.335 22.379 1.00 77.69 186 SER A N 1
ATOM 1485 C CA . SER A 1 186 ? -10.861 5.654 23.618 1.00 77.69 186 SER A CA 1
ATOM 1486 C C . SER A 1 186 ? -12.329 5.915 23.319 1.00 77.69 186 SER A C 1
ATOM 1488 O O . SER A 1 186 ? -12.630 6.728 22.449 1.00 77.69 186 SER A O 1
ATOM 1490 N N . LEU A 1 187 ? -13.213 5.268 24.071 1.00 73.88 187 LEU A N 1
ATOM 1491 C CA . LEU A 1 187 ? -14.648 5.516 24.048 1.00 73.88 187 LEU A CA 1
ATOM 1492 C C . LEU A 1 187 ? -15.055 6.161 25.370 1.00 73.88 187 LEU A C 1
ATOM 1494 O O . LEU A 1 187 ? -14.740 5.644 26.448 1.00 73.88 187 LEU A O 1
ATOM 1498 N N . GLU A 1 188 ? -15.755 7.287 25.275 1.00 73.50 188 GLU A N 1
ATOM 1499 C CA . GLU A 1 188 ? -16.365 7.967 26.412 1.00 73.50 188 GLU A CA 1
ATOM 1500 C C . GLU A 1 188 ? -17.874 8.037 26.192 1.00 73.50 188 GLU A C 1
ATOM 1502 O O . GLU A 1 188 ? -18.350 8.676 25.257 1.00 73.50 188 GLU A O 1
ATOM 1507 N N . ILE A 1 189 ? -18.629 7.369 27.063 1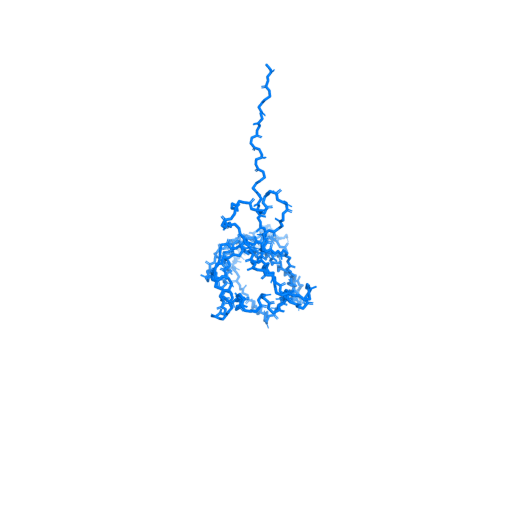.00 68.06 189 ILE A N 1
ATOM 1508 C CA . ILE A 1 189 ? -20.091 7.380 27.040 1.00 68.06 189 ILE A CA 1
ATOM 1509 C C . ILE A 1 189 ? -20.562 8.123 28.286 1.00 68.06 189 ILE A C 1
ATOM 1511 O O . ILE A 1 189 ? -20.281 7.719 29.418 1.00 68.06 189 ILE A O 1
ATOM 1515 N N . SER A 1 190 ? -21.277 9.225 28.072 1.00 65.31 190 SER A N 1
ATOM 1516 C CA . SER A 1 190 ? -21.910 10.000 29.139 1.00 65.31 190 SER A CA 1
ATOM 1517 C C . SER A 1 190 ? -23.400 9.683 29.192 1.00 65.31 190 SER A C 1
ATOM 1519 O O . SER A 1 190 ? -24.125 9.962 28.239 1.00 65.31 190 SER A O 1
ATOM 1521 N N . CYS A 1 191 ? -23.860 9.129 30.315 1.00 59.22 191 CYS A N 1
ATOM 1522 C CA . CYS A 1 191 ? -25.278 8.885 30.568 1.00 59.22 191 CYS A CA 1
ATOM 1523 C C . CYS A 1 191 ? -25.810 9.970 31.517 1.00 59.22 191 CYS A C 1
ATOM 1525 O O . CYS A 1 191 ? -25.279 10.153 32.621 1.00 59.22 191 CYS A O 1
ATOM 1527 N N . TYR A 1 192 ? -26.832 10.702 31.065 1.00 51.94 192 TYR A N 1
ATOM 1528 C CA . TYR A 1 192 ? -27.484 11.789 31.804 1.00 51.94 192 TYR A CA 1
ATOM 1529 C C . TYR A 1 192 ? -28.710 11.317 32.577 1.00 51.94 192 TYR A C 1
ATOM 1531 O O . TYR A 1 192 ? -29.474 10.496 32.025 1.00 51.94 192 TYR A O 1
#

Radius of gyration: 27.74 Å; chains: 1; bounding box: 64×56×90 Å